Protein AF-A0A447QTG3-F1 (afdb_monomer_lite)

pLDDT: mean 83.3, std 16.24, range [35.28, 98.0]

Radius of gyration: 22.37 Å; chains: 1; bounding box: 63×46×54 Å

Sequence (342 aa):
MEEIPPEWLLELKLRPGAFPADWHWSNNDIASLLQGRLLTNSDRTRAWEREIRETPEEYEPLVTPAEAMQKIHRWWEENQQEELAKYNTRLYPEGWFDWEALRNDSDDQSSRLALLKLLYLGSCQTIGRTQEEQHRAAIEHFEDKGWWDTFVNPDAAQQWLDVMDEYLNESFDGDRYRIWLQILPLYRFSRHLDTYRELLDMSEAFLEDIGDLLRPASSSRLSGTGIGVVPELRATLGTGVNFIFRELVRNNVFTDASIHRYCFSAPERVRRLLLAMEFDEMDVKQSTASDSLLLWTFFREHLGEENATFNHCFDIPLRILTSDGKRTLRIEIFGQDPLDYV

Secondary structure (DSSP, 8-state):
---PPPHHHHH----TT-S-GGG---HHHHHHHHHTT-SSHHHHHHHHHHHHS---SS---SS-HHHHHHHHHHHHHHHHHHHHHHHHHHHS-TT---HHHHHH---HHHHHHHHHHHHHHHHHTTSTT--HHHHHHHHHHHHHTTHHHHHT-TT-HHHHHHHHHHHHHHGGG--TTTTT--HHHHHHHHHTHHHHHHHHHHHHHH-S-HHHHH-GGG-SSSTTSSGGGSPP-HHHHTTHHHHHHHHHHHTTS---GGGGGG-----HHHHHHHHTTT-TTS-SS---GGGHHHHHHHHHHHH-TTGGGTTTTTTHHHHHHTSGGGHHHHHHHHSS-GGG--

Structure (mmCIF, N/CA/C/O backbone):
data_AF-A0A447QTG3-F1
#
_entry.id   AF-A0A447QTG3-F1
#
loop_
_atom_site.group_PDB
_atom_site.id
_atom_site.type_symbol
_atom_site.label_atom_id
_atom_site.label_alt_id
_atom_site.label_comp_id
_atom_site.label_asym_id
_atom_site.label_entity_id
_atom_site.label_seq_id
_atom_site.pdbx_PDB_ins_code
_atom_site.Cartn_x
_atom_site.Cartn_y
_atom_site.Cartn_z
_atom_site.occupancy
_atom_site.B_iso_or_equiv
_atom_site.auth_seq_id
_atom_site.auth_comp_id
_atom_site.auth_asym_id
_atom_site.auth_atom_id
_atom_site.pdbx_PDB_model_num
ATOM 1 N N . MET A 1 1 ? -28.381 -3.158 -25.905 1.00 35.28 1 MET A N 1
ATOM 2 C CA . MET A 1 1 ? -27.749 -1.883 -26.289 1.00 35.28 1 MET A CA 1
ATOM 3 C C . MET A 1 1 ? -27.813 -1.011 -25.063 1.00 35.28 1 MET A C 1
ATOM 5 O O . MET A 1 1 ? -28.911 -0.641 -24.673 1.00 35.28 1 MET A O 1
ATOM 9 N N . GLU A 1 2 ? -26.685 -0.816 -24.392 1.00 39.59 2 GLU A N 1
ATOM 10 C CA . GLU A 1 2 ? -26.595 0.171 -23.318 1.00 39.59 2 GLU A CA 1
ATOM 11 C C . GLU A 1 2 ? -26.653 1.552 -23.974 1.00 39.59 2 GLU A C 1
ATOM 13 O O . GLU A 1 2 ? -25.849 1.862 -24.853 1.00 39.59 2 GLU A O 1
ATOM 18 N N . GLU A 1 3 ? -27.679 2.332 -23.638 1.00 42.59 3 GLU A N 1
ATOM 19 C CA . GLU A 1 3 ? -27.812 3.703 -24.122 1.00 42.59 3 GLU A CA 1
ATOM 20 C C . GLU A 1 3 ? -26.726 4.549 -23.462 1.00 42.59 3 GLU A C 1
ATOM 22 O O . GLU A 1 3 ? -26.734 4.772 -22.252 1.00 42.59 3 GLU A O 1
ATOM 27 N N . ILE A 1 4 ? -25.762 4.988 -24.268 1.00 48.00 4 ILE A N 1
ATOM 28 C CA . ILE A 1 4 ? -24.714 5.901 -23.825 1.00 48.00 4 ILE A CA 1
ATOM 29 C C . ILE A 1 4 ? -25.386 7.251 -23.534 1.00 48.00 4 ILE A C 1
ATOM 31 O O . ILE A 1 4 ? -26.055 7.793 -24.421 1.00 48.00 4 ILE A O 1
ATOM 35 N N . PRO A 1 5 ? -25.240 7.807 -22.321 1.00 51.38 5 PRO A N 1
ATOM 36 C CA . PRO A 1 5 ? -25.856 9.080 -21.991 1.00 51.38 5 PRO A CA 1
ATOM 37 C C . PRO A 1 5 ? -25.278 10.223 -22.843 1.00 51.38 5 PRO A C 1
ATOM 39 O O . PRO A 1 5 ? -24.093 10.206 -23.186 1.00 51.38 5 PRO A O 1
ATOM 42 N N . PRO A 1 6 ? -26.096 11.234 -23.181 1.00 52.31 6 PRO A N 1
ATOM 43 C CA . PRO A 1 6 ? -25.671 12.348 -24.019 1.00 52.31 6 PRO A CA 1
ATOM 44 C C . PRO A 1 6 ? -24.577 13.197 -23.350 1.00 52.31 6 PRO A C 1
ATOM 46 O O . PRO A 1 6 ? -24.585 13.416 -22.141 1.00 52.31 6 PRO A O 1
ATOM 49 N N . GLU A 1 7 ? -23.653 13.715 -24.160 1.00 50.50 7 GLU A N 1
ATOM 50 C CA . GLU A 1 7 ? -22.386 14.344 -23.743 1.00 50.50 7 GLU A CA 1
ATOM 51 C C . GLU A 1 7 ? -22.556 15.510 -22.751 1.00 50.50 7 GLU A C 1
ATOM 53 O O . GLU A 1 7 ? -21.833 15.596 -21.760 1.00 50.50 7 GLU A O 1
ATOM 58 N N . TRP A 1 8 ? -23.593 16.335 -22.921 1.00 57.91 8 TRP A N 1
ATOM 59 C CA . TRP A 1 8 ? -23.899 17.447 -22.008 1.00 57.91 8 TRP A CA 1
ATOM 60 C C . TRP A 1 8 ? -24.173 16.988 -20.563 1.00 57.91 8 TRP A C 1
ATOM 62 O O . TRP A 1 8 ? -23.893 17.712 -19.606 1.00 57.91 8 TRP A O 1
ATOM 72 N N . LEU A 1 9 ? -24.689 15.766 -20.390 1.00 55.00 9 LEU A N 1
ATOM 73 C CA . LEU A 1 9 ? -24.957 15.158 -19.086 1.00 55.00 9 LEU A CA 1
ATOM 74 C C . LEU A 1 9 ? -23.652 14.779 -18.367 1.00 55.00 9 LEU A C 1
ATOM 76 O O . LEU A 1 9 ? -23.571 14.798 -17.137 1.00 55.00 9 LEU A O 1
ATOM 80 N N . LEU A 1 10 ? -22.610 14.455 -19.137 1.00 52.44 10 LEU A N 1
ATOM 81 C CA . LEU A 1 10 ? -21.281 14.120 -18.633 1.00 52.44 10 LEU A CA 1
ATOM 82 C C . LEU A 1 10 ? -20.478 15.364 -18.227 1.00 52.44 10 LEU A C 1
ATOM 84 O O . LEU A 1 10 ? -19.558 15.235 -17.421 1.00 52.44 10 LEU A O 1
ATOM 88 N N . GLU A 1 11 ? -20.847 16.557 -18.691 1.00 50.38 11 GLU A N 1
ATOM 89 C CA . GLU A 1 11 ? -20.142 17.814 -18.396 1.00 50.38 11 GLU A CA 1
ATOM 90 C C . GLU A 1 11 ? -20.704 18.583 -17.182 1.00 50.38 11 GLU A C 1
ATOM 92 O O . GLU A 1 11 ? -20.058 19.496 -16.655 1.00 50.38 11 GLU A O 1
ATOM 97 N N . LEU A 1 12 ? -21.876 18.191 -16.671 1.00 53.72 12 LEU A N 1
ATOM 98 C CA . LEU A 1 12 ? -22.513 18.820 -15.511 1.00 53.72 12 LEU A CA 1
ATOM 99 C C . LEU A 1 12 ? -21.703 18.605 -14.215 1.00 53.72 12 LEU A C 1
ATOM 101 O O . LEU A 1 12 ? -21.479 17.480 -13.748 1.00 53.72 12 LEU A O 1
ATOM 105 N N . LYS A 1 13 ? -21.275 19.712 -13.590 1.00 47.44 13 LYS A N 1
ATOM 106 C CA . LYS A 1 13 ? -20.618 19.728 -12.271 1.00 47.44 13 LYS A CA 1
ATOM 107 C C . LYS A 1 13 ? -21.668 19.731 -11.162 1.00 47.44 13 LYS A C 1
ATOM 109 O O . LYS A 1 13 ? -22.099 20.784 -10.702 1.00 47.44 13 LYS A O 1
ATOM 114 N N . LEU A 1 14 ? -22.050 18.541 -10.717 1.00 52.72 14 LEU A N 1
ATOM 115 C CA . LEU A 1 14 ? -23.046 18.355 -9.666 1.00 52.72 14 LEU A CA 1
ATOM 116 C C . LEU A 1 14 ? -22.396 18.529 -8.288 1.00 52.72 14 LEU A C 1
ATOM 118 O O . LEU A 1 14 ? -21.697 17.646 -7.795 1.00 52.72 14 LEU A O 1
ATOM 122 N N . ARG A 1 15 ? -22.584 19.701 -7.682 1.00 45.28 15 ARG A N 1
ATOM 123 C CA . ARG A 1 15 ? -22.319 19.947 -6.257 1.00 45.28 15 ARG A CA 1
ATOM 124 C C . ARG A 1 15 ? -23.659 20.131 -5.535 1.00 45.28 15 ARG A C 1
ATOM 126 O O . ARG A 1 15 ? -24.608 20.578 -6.179 1.00 45.28 15 ARG A O 1
ATOM 133 N N . PRO A 1 16 ? -23.757 19.858 -4.224 1.00 38.88 16 PRO A N 1
ATOM 134 C CA . PRO A 1 16 ? -24.908 20.295 -3.435 1.00 38.88 16 PRO A CA 1
ATOM 135 C C . PRO A 1 16 ? -25.114 21.808 -3.634 1.00 38.88 16 PRO A C 1
ATOM 137 O O . PRO A 1 16 ? -24.181 22.583 -3.429 1.00 38.88 16 PRO A O 1
ATOM 140 N N . GLY A 1 17 ? -26.288 22.213 -4.134 1.00 48.25 17 GLY A N 1
ATOM 141 C CA . GLY A 1 17 ? -26.596 23.605 -4.505 1.00 48.25 17 GLY A CA 1
ATOM 142 C C . GLY A 1 17 ? -26.222 24.034 -5.935 1.00 48.25 17 GLY A C 1
ATOM 143 O O . GLY A 1 17 ? -26.386 25.201 -6.272 1.00 48.25 17 GLY A O 1
ATOM 144 N N . ALA A 1 18 ? -25.729 23.127 -6.789 1.00 52.31 18 ALA A N 1
ATOM 145 C CA . ALA A 1 18 ? -25.416 23.418 -8.197 1.00 52.31 18 ALA A CA 1
ATOM 146 C C . ALA A 1 18 ? -26.638 23.382 -9.130 1.00 52.31 18 ALA A C 1
ATOM 148 O O . ALA A 1 18 ? -26.526 23.771 -10.291 1.00 52.31 18 ALA A O 1
ATOM 149 N N . PHE A 1 19 ? -27.782 22.904 -8.640 1.00 58.44 19 PHE A N 1
ATOM 150 C CA . PHE A 1 19 ? -29.024 22.900 -9.399 1.00 58.44 19 PHE A CA 1
ATOM 151 C C . PHE A 1 19 ? -29.758 24.226 -9.187 1.00 58.44 19 PHE A C 1
ATOM 153 O O . PHE A 1 19 ? -30.000 24.598 -8.035 1.00 58.44 19 PHE A O 1
ATOM 160 N N . PRO A 1 20 ? -30.098 24.952 -10.264 1.00 60.28 20 PRO A N 1
ATOM 161 C CA . PRO A 1 20 ? -30.837 26.199 -10.147 1.00 60.28 20 PRO A CA 1
ATOM 162 C C . PRO A 1 20 ? -32.205 25.964 -9.483 1.00 60.28 20 PRO A C 1
ATOM 164 O O . PRO A 1 20 ? -32.933 25.038 -9.841 1.00 60.28 20 PRO A O 1
ATOM 167 N N . ALA A 1 21 ? -32.555 26.782 -8.485 1.00 57.78 21 ALA A N 1
ATOM 168 C CA . ALA A 1 21 ? -33.794 26.625 -7.710 1.00 57.78 21 ALA A CA 1
ATOM 169 C C . ALA A 1 21 ? -35.070 26.793 -8.564 1.00 57.78 21 ALA A C 1
ATOM 171 O O . ALA A 1 21 ? -36.142 26.304 -8.213 1.00 57.78 21 ALA A O 1
ATOM 172 N N . ASP A 1 22 ? -34.939 27.465 -9.702 1.00 62.88 22 ASP A N 1
ATOM 173 C CA . ASP A 1 22 ? -35.947 27.700 -10.734 1.00 62.88 22 ASP A CA 1
ATOM 174 C C . ASP A 1 22 ? -36.239 26.474 -11.612 1.00 62.88 22 ASP A C 1
ATOM 176 O O . ASP A 1 22 ? -37.200 26.488 -12.377 1.00 62.88 22 ASP A O 1
ATOM 180 N N . TRP A 1 23 ? -35.461 25.393 -11.501 1.00 65.94 23 TRP A N 1
ATOM 181 C CA . TRP A 1 23 ? -35.704 24.178 -12.286 1.00 65.94 23 TRP A CA 1
ATOM 182 C C . TRP A 1 23 ? -36.832 23.310 -11.716 1.00 65.94 23 TRP A C 1
ATOM 184 O O . TRP A 1 23 ? -37.333 22.440 -12.422 1.00 65.94 23 TRP A O 1
ATOM 194 N N . HIS A 1 24 ? -37.271 23.558 -10.475 1.00 63.00 24 HIS A N 1
ATOM 195 C CA . HIS A 1 24 ? -38.355 22.823 -9.803 1.00 63.00 24 HIS A CA 1
ATOM 196 C C . HIS A 1 24 ? -38.176 21.294 -9.781 1.00 63.00 24 HIS A C 1
ATOM 198 O O . HIS A 1 24 ? -39.155 20.551 -9.748 1.00 63.00 24 HIS A O 1
ATOM 204 N N . TRP A 1 25 ? -36.935 20.813 -9.799 1.00 65.31 25 TRP A N 1
ATOM 205 C CA . TRP A 1 25 ? -36.650 19.384 -9.751 1.00 65.31 25 TRP A CA 1
ATOM 206 C C . TRP A 1 25 ? -36.894 18.833 -8.354 1.00 65.31 25 TRP A C 1
ATOM 208 O O . TRP A 1 25 ? -36.408 19.372 -7.358 1.00 65.31 25 TRP A O 1
ATOM 218 N N . SER A 1 26 ? -37.643 17.739 -8.287 1.00 60.41 26 SER A N 1
ATOM 219 C CA . SER A 1 26 ? -37.760 16.943 -7.075 1.00 60.41 26 SER A CA 1
ATOM 220 C C . SER A 1 26 ? -36.472 16.152 -6.829 1.00 60.41 26 SER A C 1
ATOM 222 O O . SER A 1 26 ? -35.675 15.922 -7.742 1.00 60.41 26 SER A O 1
ATOM 224 N N . ASN A 1 27 ? -36.287 15.658 -5.602 1.00 52.47 27 ASN A N 1
ATOM 225 C CA . ASN A 1 27 ? -35.190 14.733 -5.297 1.00 52.47 27 ASN A CA 1
ATOM 226 C C . ASN A 1 27 ? -35.215 13.495 -6.219 1.00 52.47 27 ASN A C 1
ATOM 228 O O . ASN A 1 27 ? -34.159 12.998 -6.597 1.00 52.47 27 ASN A O 1
ATOM 232 N N . ASN A 1 28 ? -36.400 13.061 -6.670 1.00 49.41 28 ASN A N 1
ATOM 233 C CA . ASN A 1 28 ? -36.550 11.961 -7.628 1.00 49.41 28 ASN A CA 1
ATOM 234 C C . ASN A 1 28 ? -36.054 12.312 -9.040 1.00 49.41 28 ASN A C 1
ATOM 236 O O . ASN A 1 28 ? -35.541 11.437 -9.739 1.00 49.41 28 ASN A O 1
ATOM 240 N N . ASP A 1 29 ? -36.176 13.570 -9.468 1.00 59.25 29 ASP A N 1
ATOM 241 C CA . ASP A 1 29 ? -35.693 14.022 -10.780 1.00 59.25 29 ASP A CA 1
ATOM 242 C C . ASP A 1 29 ? -34.159 14.098 -10.795 1.00 59.25 29 ASP A C 1
ATOM 244 O O . ASP A 1 29 ? -33.516 13.667 -11.753 1.00 59.25 29 ASP A O 1
ATOM 248 N N . ILE A 1 30 ? -33.565 14.562 -9.690 1.00 59.16 30 ILE A N 1
ATOM 249 C CA . ILE A 1 30 ? -32.108 14.589 -9.487 1.00 59.16 30 ILE A CA 1
ATOM 250 C C . ILE A 1 30 ? -31.547 13.161 -9.429 1.00 59.16 30 ILE A C 1
ATOM 252 O O . ILE A 1 30 ? -30.564 12.864 -10.112 1.00 59.16 30 ILE A O 1
ATOM 256 N N . ALA A 1 31 ? -32.202 12.264 -8.686 1.00 52.72 31 ALA A N 1
ATOM 257 C CA . ALA A 1 31 ? -31.836 10.850 -8.605 1.00 52.72 31 ALA A CA 1
ATOM 258 C C . ALA A 1 31 ? -31.911 10.164 -9.979 1.00 52.72 31 ALA A C 1
ATOM 260 O O . ALA A 1 31 ? -30.994 9.446 -10.381 1.00 52.72 31 ALA A O 1
ATOM 261 N N . SER A 1 32 ? -32.963 10.440 -10.757 1.00 58.16 32 SER A N 1
ATOM 262 C CA . SER A 1 32 ? -33.124 9.913 -12.121 1.00 58.16 32 SER A CA 1
ATOM 263 C C . SER A 1 32 ? -32.029 10.416 -13.073 1.00 58.16 32 SER A C 1
ATOM 265 O O . SER A 1 32 ? -31.523 9.653 -13.898 1.00 58.16 32 SER A O 1
ATOM 267 N N . LEU A 1 33 ? -31.605 11.679 -12.933 1.00 61.88 33 LEU A N 1
ATOM 268 C CA . LEU A 1 33 ? -30.497 12.257 -13.698 1.00 61.88 33 LEU A CA 1
ATOM 269 C C . LEU A 1 33 ? -29.154 11.590 -13.351 1.00 61.88 33 LEU A C 1
ATOM 271 O O . LEU A 1 33 ? -28.372 11.249 -14.242 1.00 61.88 33 LEU A O 1
ATOM 275 N N . LEU A 1 34 ? -28.891 11.380 -12.059 1.00 55.38 34 LEU A N 1
ATOM 276 C CA . LEU A 1 34 ? -27.690 10.704 -11.564 1.00 55.38 34 LEU A CA 1
ATOM 277 C C . LEU A 1 34 ? -27.652 9.235 -12.005 1.00 55.38 34 LEU A C 1
ATOM 279 O O . LEU A 1 34 ? -26.605 8.759 -12.448 1.00 55.38 34 LEU A O 1
ATOM 283 N N . GLN A 1 35 ? -28.799 8.548 -11.988 1.00 54.00 35 GLN A N 1
ATOM 284 C CA . GLN A 1 35 ? -28.951 7.194 -12.525 1.00 54.00 35 GLN A CA 1
ATOM 285 C C . GLN A 1 35 ? -28.623 7.095 -14.016 1.00 54.00 35 GLN A C 1
ATOM 287 O O . GLN A 1 35 ? -28.084 6.075 -14.440 1.00 54.00 35 GLN A O 1
ATOM 292 N N . GLY A 1 36 ? -28.917 8.135 -14.803 1.00 53.59 36 GLY A N 1
ATOM 293 C CA . GLY A 1 36 ? -28.576 8.196 -16.226 1.00 53.59 36 GLY A CA 1
ATOM 294 C C . GLY A 1 36 ? -27.070 8.271 -16.509 1.00 53.59 36 GLY A C 1
ATOM 295 O O . GLY A 1 36 ? -26.652 8.007 -17.629 1.00 53.59 36 GLY A O 1
ATOM 296 N N . ARG A 1 37 ? -26.239 8.599 -15.508 1.00 54.94 37 ARG A N 1
ATOM 297 C CA . ARG A 1 37 ? -24.777 8.742 -15.643 1.00 54.94 37 ARG A CA 1
ATOM 298 C C . ARG A 1 37 ? -23.993 7.488 -15.235 1.00 54.94 37 ARG A C 1
ATOM 300 O O . ARG A 1 37 ? -22.780 7.433 -15.432 1.00 54.94 37 ARG A O 1
ATOM 307 N N . LEU A 1 38 ? -24.659 6.512 -14.619 1.00 53.66 38 LEU A N 1
ATOM 308 C CA . LEU A 1 38 ? -24.035 5.318 -14.050 1.00 53.66 38 LEU A CA 1
ATOM 309 C C . LEU A 1 38 ? -24.048 4.185 -15.081 1.00 53.66 38 LEU A C 1
ATOM 311 O O . LEU A 1 38 ? -25.106 3.743 -15.522 1.00 53.66 38 LEU A O 1
ATOM 315 N N . LEU A 1 39 ? -22.851 3.730 -15.459 1.00 48.06 39 LEU A N 1
ATOM 316 C CA . LEU A 1 39 ? -22.627 2.807 -16.576 1.00 48.06 39 LEU A CA 1
ATOM 317 C C . LEU A 1 39 ? -23.135 1.381 -16.316 1.00 48.06 39 LEU A C 1
ATOM 319 O O . LEU A 1 39 ? -23.336 0.638 -17.267 1.00 48.06 39 LEU A O 1
ATOM 323 N N . THR A 1 40 ? -23.358 0.985 -15.058 1.00 52.25 40 THR A N 1
ATOM 324 C CA . THR A 1 40 ? -23.784 -0.382 -14.720 1.00 52.25 40 THR A CA 1
ATOM 325 C C . THR A 1 40 ? -25.011 -0.404 -13.810 1.00 52.25 40 THR A C 1
ATOM 327 O O . THR A 1 40 ? -25.200 0.462 -12.952 1.00 52.25 40 THR A O 1
ATOM 330 N N . ASN A 1 41 ? -25.844 -1.440 -13.951 1.00 46.12 41 ASN A N 1
ATOM 331 C CA . ASN A 1 41 ? -27.021 -1.638 -13.097 1.00 46.12 41 ASN A CA 1
ATOM 332 C C . ASN A 1 41 ? -26.660 -1.784 -11.609 1.00 46.12 41 ASN A C 1
ATOM 334 O O . ASN A 1 41 ? -27.410 -1.309 -10.765 1.00 46.12 41 ASN A O 1
ATOM 338 N N . SER A 1 42 ? -25.503 -2.364 -11.272 1.00 46.53 42 SER A N 1
ATOM 339 C CA . SER A 1 42 ? -25.037 -2.465 -9.883 1.00 46.53 42 SER A CA 1
ATOM 340 C C . SER A 1 42 ? -24.703 -1.109 -9.266 1.00 46.53 42 SER A C 1
ATOM 342 O O . SER A 1 42 ? -25.001 -0.885 -8.094 1.00 46.53 42 SER A O 1
ATOM 344 N N . ASP A 1 43 ? -24.122 -0.190 -10.041 1.00 47.47 43 ASP A N 1
ATOM 345 C CA . ASP A 1 43 ? -23.820 1.159 -9.555 1.00 47.47 43 ASP A CA 1
ATOM 346 C C . ASP A 1 43 ? -25.103 1.974 -9.366 1.00 47.47 43 ASP A C 1
ATOM 348 O O . ASP A 1 43 ? -25.227 2.716 -8.390 1.00 47.47 43 ASP A O 1
ATOM 352 N N . ARG A 1 44 ? -26.093 1.774 -10.249 1.00 46.84 44 ARG A N 1
ATOM 353 C CA . ARG A 1 44 ? -27.437 2.369 -10.141 1.00 46.84 44 ARG A CA 1
ATOM 354 C C . ARG A 1 44 ? -28.169 1.889 -8.892 1.00 46.84 44 ARG A C 1
ATOM 356 O O . ARG A 1 44 ? -28.726 2.717 -8.179 1.00 46.84 44 ARG A O 1
ATOM 363 N N . THR A 1 45 ? -28.127 0.589 -8.596 1.00 46.62 45 THR A N 1
ATOM 364 C CA . THR A 1 45 ? -28.743 0.019 -7.389 1.00 46.62 45 THR A CA 1
ATOM 365 C C . THR A 1 45 ? -28.088 0.554 -6.117 1.00 46.62 45 THR A C 1
ATOM 367 O O . THR A 1 45 ? -28.804 1.011 -5.237 1.00 46.62 45 THR A O 1
ATOM 370 N N . ARG A 1 46 ? -26.750 0.616 -6.041 1.00 50.09 46 ARG A N 1
ATOM 371 C CA . ARG A 1 46 ? -26.053 1.151 -4.854 1.00 50.09 46 ARG A CA 1
ATOM 372 C C . ARG A 1 46 ? -26.284 2.647 -4.635 1.00 50.09 46 ARG A C 1
ATOM 374 O O . ARG A 1 46 ? -26.372 3.088 -3.493 1.00 50.09 46 ARG A O 1
ATOM 381 N N . ALA A 1 47 ? -26.346 3.439 -5.709 1.00 48.38 47 ALA A N 1
ATOM 382 C CA . ALA A 1 47 ? -26.640 4.869 -5.616 1.00 48.38 47 ALA A CA 1
ATOM 383 C C . ALA A 1 47 ? -28.087 5.113 -5.159 1.00 48.38 47 ALA A C 1
ATOM 385 O O . ALA A 1 47 ? -28.320 5.914 -4.260 1.00 48.38 47 ALA A O 1
ATOM 386 N N . TRP A 1 48 ? -29.035 4.355 -5.713 1.00 45.06 48 TRP A N 1
ATOM 387 C CA . TRP A 1 48 ? -30.444 4.385 -5.323 1.00 45.06 48 TRP A CA 1
ATOM 388 C C . TRP A 1 48 ? -30.666 3.922 -3.878 1.00 45.06 48 TRP A C 1
ATOM 390 O O . TRP A 1 48 ? -31.405 4.559 -3.139 1.00 45.06 48 TRP A O 1
ATOM 400 N N . GLU A 1 49 ? -29.981 2.864 -3.436 1.00 48.50 49 GLU A N 1
ATOM 401 C CA . GLU A 1 49 ? -30.013 2.396 -2.043 1.00 48.50 49 GLU A CA 1
ATOM 402 C C . GLU A 1 49 ? -29.459 3.440 -1.060 1.00 48.50 49 GLU A C 1
ATOM 404 O O . GLU A 1 49 ? -29.971 3.554 0.053 1.00 48.50 49 GLU A O 1
ATOM 409 N N . ARG A 1 50 ? -28.459 4.231 -1.478 1.00 51.75 50 ARG A N 1
ATOM 410 C CA . ARG A 1 50 ? -27.910 5.358 -0.704 1.00 51.75 50 ARG A CA 1
ATOM 411 C C . ARG A 1 50 ? -28.834 6.574 -0.642 1.00 51.75 50 ARG A C 1
ATOM 413 O O . ARG A 1 50 ? -28.817 7.262 0.367 1.00 51.75 50 ARG A O 1
ATOM 420 N N . GLU A 1 51 ? -29.588 6.859 -1.702 1.00 46.28 51 GLU A N 1
ATOM 421 C CA . GLU A 1 51 ? -30.495 8.019 -1.763 1.00 46.28 51 GLU A CA 1
ATOM 422 C C . GLU A 1 51 ? -31.887 7.739 -1.171 1.00 46.28 51 GLU A C 1
ATOM 424 O O . GLU A 1 51 ? -32.551 8.672 -0.728 1.00 46.28 51 GLU A O 1
ATOM 429 N N . ILE A 1 52 ? -32.339 6.477 -1.157 1.00 43.31 52 ILE A N 1
ATOM 430 C CA . ILE A 1 52 ? -33.656 6.083 -0.622 1.00 43.31 52 ILE A CA 1
ATOM 431 C C . ILE A 1 52 ? -33.624 5.696 0.847 1.00 43.31 52 ILE A C 1
ATOM 433 O O . ILE A 1 52 ? -34.652 5.818 1.518 1.00 43.31 52 ILE A O 1
ATOM 437 N N . ARG A 1 53 ? -32.483 5.247 1.380 1.00 44.94 53 ARG A N 1
ATOM 438 C CA . ARG A 1 53 ? -32.348 5.230 2.834 1.00 44.94 53 ARG A CA 1
ATOM 439 C C . ARG A 1 53 ? -32.433 6.674 3.293 1.00 44.94 53 ARG A C 1
ATOM 441 O O . ARG A 1 53 ? -31.544 7.462 2.996 1.00 44.94 53 ARG A O 1
ATOM 448 N N . GLU A 1 54 ? -33.511 6.999 4.003 1.00 43.06 54 GLU A N 1
ATOM 449 C CA . GLU A 1 54 ? -33.522 8.129 4.921 1.00 43.06 54 GLU A CA 1
ATOM 450 C C . GLU A 1 54 ? -32.203 8.047 5.683 1.00 43.06 54 GLU A C 1
ATOM 452 O O . GLU A 1 54 ? -31.970 7.060 6.386 1.00 43.06 54 GLU A O 1
ATOM 457 N N . THR A 1 55 ? -31.290 8.990 5.431 1.00 42.94 55 THR A N 1
ATOM 458 C CA . THR A 1 55 ? -30.059 9.100 6.205 1.00 42.94 55 THR A CA 1
ATOM 459 C C . THR A 1 55 ? -30.526 9.156 7.652 1.00 42.94 55 THR A C 1
ATOM 461 O O . THR A 1 55 ? -31.271 10.087 7.975 1.00 42.94 55 THR A O 1
ATOM 464 N N . PRO A 1 56 ? -30.224 8.149 8.487 1.00 48.88 56 PRO A N 1
ATOM 465 C CA . PRO A 1 56 ? -30.773 8.117 9.830 1.00 48.88 56 PRO A CA 1
ATOM 466 C C . PRO A 1 56 ? -30.413 9.417 10.551 1.00 48.88 56 PRO A C 1
ATOM 468 O O . PRO A 1 56 ? -29.306 9.930 10.362 1.00 48.88 56 PRO A O 1
ATOM 471 N N . GLU A 1 57 ? -31.358 9.969 11.318 1.00 51.25 57 GLU A N 1
ATOM 472 C CA . GLU A 1 57 ? -31.084 11.096 12.211 1.00 51.25 57 GLU A CA 1
ATOM 473 C C . GLU A 1 57 ? -29.897 10.713 13.103 1.00 51.25 57 GLU A C 1
ATOM 475 O O . GLU A 1 57 ? -29.974 9.700 13.786 1.00 51.25 57 GLU A O 1
ATOM 480 N N . GLU A 1 58 ? -28.810 11.484 12.989 1.00 65.12 58 GLU A N 1
ATOM 481 C CA . GLU A 1 58 ? -27.563 11.445 13.771 1.00 65.12 58 GLU A CA 1
ATOM 482 C C . GLU A 1 58 ? -27.022 10.041 14.128 1.00 65.12 58 GLU A C 1
ATOM 484 O O . GLU A 1 58 ? -27.537 9.315 14.974 1.00 65.12 58 GLU A O 1
ATOM 489 N N . TYR A 1 59 ? -25.907 9.651 13.502 1.00 77.19 59 TYR A N 1
ATOM 490 C CA . TYR A 1 59 ? -25.199 8.432 13.888 1.00 77.19 59 TYR A CA 1
ATOM 491 C C . TYR A 1 59 ? -24.528 8.600 15.255 1.00 77.19 59 TYR A C 1
ATOM 493 O O . TYR A 1 59 ? -23.567 9.354 15.385 1.00 77.19 59 TYR A O 1
ATOM 501 N N . GLU A 1 60 ? -25.002 7.843 16.244 1.00 82.31 60 GLU A N 1
ATOM 502 C CA . GLU A 1 60 ? -24.340 7.665 17.537 1.00 82.31 60 GLU A CA 1
ATOM 503 C C . GLU A 1 60 ? -23.704 6.260 17.607 1.00 82.31 60 GLU A C 1
ATOM 505 O O . GLU A 1 60 ? -24.419 5.253 17.483 1.00 82.31 60 GLU A O 1
ATOM 510 N N . PRO A 1 61 ? -22.374 6.138 17.793 1.00 86.56 61 PRO A N 1
ATOM 511 C CA . PRO A 1 61 ? -21.727 4.846 18.004 1.00 86.56 61 PRO A CA 1
ATOM 512 C C . PRO A 1 61 ? -22.241 4.152 19.276 1.00 86.56 61 PRO A C 1
ATOM 514 O O . PRO A 1 61 ? -22.279 4.736 20.355 1.00 86.56 61 PRO A O 1
ATOM 517 N N . LEU A 1 62 ? -22.577 2.861 19.181 1.00 90.69 62 LEU A N 1
ATOM 518 C CA . LEU A 1 62 ? -23.044 2.065 20.333 1.00 90.69 62 LEU A CA 1
ATOM 519 C C . LEU A 1 62 ? -21.907 1.506 21.200 1.00 90.69 62 LEU A C 1
ATOM 521 O O . LEU A 1 62 ? -22.158 0.887 22.235 1.00 90.69 62 LEU A O 1
ATOM 525 N N . VAL A 1 63 ? -20.664 1.657 20.749 1.00 92.56 63 VAL A N 1
ATOM 526 C CA . VAL A 1 63 ? -19.455 1.195 21.432 1.00 92.56 63 VAL A CA 1
ATOM 527 C C . VAL A 1 63 ? -18.423 2.307 21.407 1.00 92.56 63 VAL A C 1
ATOM 529 O O . VAL A 1 63 ? -18.319 3.039 20.423 1.00 92.56 63 VAL A O 1
ATOM 532 N N . THR A 1 64 ? -17.632 2.409 22.469 1.00 93.62 64 THR A N 1
ATOM 533 C CA . THR A 1 64 ? -16.531 3.377 22.509 1.00 93.62 64 THR A CA 1
ATOM 534 C C . THR A 1 64 ? -15.418 2.990 21.521 1.00 93.62 64 THR A C 1
ATOM 536 O O . THR A 1 64 ? -15.269 1.803 21.196 1.00 93.62 64 THR A O 1
ATOM 539 N N . PRO A 1 65 ? -14.567 3.941 21.085 1.00 92.81 65 PRO A N 1
ATOM 540 C CA . PRO A 1 65 ? -13.441 3.640 20.197 1.00 92.81 65 PRO A CA 1
ATOM 541 C C . PRO A 1 65 ? -12.508 2.567 20.776 1.00 92.81 65 PRO A C 1
ATOM 543 O O . PRO A 1 65 ? -12.103 1.637 20.075 1.00 92.81 65 PRO A O 1
ATOM 546 N N . ALA A 1 66 ? -12.251 2.631 22.087 1.00 93.94 66 ALA A N 1
ATOM 547 C CA . ALA A 1 66 ? -11.447 1.646 22.802 1.00 93.94 66 ALA A CA 1
ATOM 548 C C . ALA A 1 66 ? -12.082 0.244 22.772 1.00 93.94 66 ALA A C 1
ATOM 550 O O . ALA A 1 66 ? -11.406 -0.734 22.455 1.00 93.94 66 ALA A O 1
ATOM 551 N N . GLU A 1 67 ? -13.383 0.124 23.054 1.00 95.62 67 GLU A N 1
ATOM 552 C CA . GLU A 1 67 ? -14.090 -1.164 23.008 1.00 95.62 67 GLU A CA 1
ATOM 553 C C . GLU A 1 67 ? -14.120 -1.756 21.598 1.00 95.62 67 GLU A C 1
ATOM 555 O O . GLU A 1 67 ? -13.877 -2.952 21.425 1.00 95.62 67 GLU A O 1
ATOM 560 N N . ALA A 1 68 ? -14.389 -0.929 20.587 1.00 95.50 68 ALA A N 1
ATOM 561 C CA . ALA A 1 68 ? -14.365 -1.341 19.191 1.00 95.50 68 ALA A CA 1
ATOM 562 C C . ALA A 1 68 ? -12.982 -1.858 18.776 1.00 95.50 68 ALA A C 1
ATOM 564 O O . ALA A 1 68 ? -12.885 -2.943 18.204 1.00 95.50 68 ALA A O 1
ATOM 565 N N . MET A 1 69 ? -11.911 -1.135 19.117 1.00 95.81 69 MET A N 1
ATOM 566 C CA . MET A 1 69 ? -10.538 -1.557 18.837 1.00 95.81 69 MET A CA 1
ATOM 567 C C . MET A 1 69 ? -10.201 -2.893 19.498 1.00 95.81 69 MET A C 1
ATOM 569 O O . MET A 1 69 ? -9.688 -3.792 18.834 1.00 95.81 69 MET A O 1
ATOM 573 N N . GLN A 1 70 ? -10.559 -3.072 20.770 1.00 96.75 70 GLN A N 1
ATOM 574 C CA . GLN A 1 70 ? -10.333 -4.328 21.490 1.00 96.75 70 GLN A CA 1
ATOM 575 C C . GLN A 1 70 ? -11.101 -5.506 20.868 1.00 96.75 70 GLN A C 1
ATOM 577 O O . GLN A 1 70 ? -10.575 -6.615 20.768 1.00 96.75 70 GLN A O 1
ATOM 582 N N . LYS A 1 71 ? -12.337 -5.281 20.403 1.00 97.50 71 LYS A N 1
ATOM 583 C CA . LYS A 1 71 ? -13.117 -6.301 19.684 1.00 97.50 71 LYS A CA 1
ATOM 584 C C . LYS A 1 71 ? -12.522 -6.631 18.313 1.00 97.50 71 LYS A C 1
ATOM 586 O O . LYS A 1 71 ? -12.454 -7.807 17.966 1.00 97.50 71 LYS A O 1
ATOM 591 N N . ILE A 1 72 ? -12.070 -5.626 17.559 1.00 97.56 72 ILE A N 1
ATOM 592 C CA . ILE A 1 72 ? -11.394 -5.820 16.266 1.00 97.56 72 ILE A CA 1
ATOM 593 C C . ILE A 1 72 ? -10.107 -6.619 16.455 1.00 97.56 72 ILE A C 1
ATOM 595 O O . ILE A 1 72 ? -9.869 -7.562 15.705 1.00 97.56 72 ILE A O 1
ATOM 599 N N . HIS A 1 73 ? -9.308 -6.277 17.468 1.00 97.94 73 HIS A N 1
ATOM 600 C CA . HIS A 1 73 ? -8.082 -6.996 17.795 1.00 97.94 73 HIS A CA 1
ATOM 601 C C . HIS A 1 73 ? -8.358 -8.462 18.127 1.00 97.94 73 HIS A C 1
ATOM 603 O O . HIS A 1 73 ? -7.769 -9.342 17.513 1.00 97.94 73 HIS A O 1
ATOM 609 N N . ARG A 1 74 ? -9.313 -8.734 19.025 1.00 97.81 74 ARG A N 1
ATOM 610 C CA . ARG A 1 74 ? -9.686 -10.109 19.389 1.00 97.81 74 ARG A CA 1
ATOM 611 C C . ARG A 1 74 ? -10.160 -10.917 18.184 1.00 97.81 74 ARG A C 1
ATOM 613 O O . ARG A 1 74 ? -9.715 -12.041 17.981 1.00 97.81 74 ARG A O 1
ATOM 620 N N . TRP A 1 75 ? -11.038 -10.335 17.364 1.00 98.00 75 TRP A N 1
ATOM 621 C CA . TRP A 1 75 ? -11.475 -10.978 16.126 1.00 98.00 75 TRP A CA 1
ATOM 622 C C . TRP A 1 75 ? -10.283 -11.286 15.213 1.00 98.00 75 TRP A C 1
ATOM 624 O O . TRP A 1 75 ? -10.211 -12.375 14.642 1.00 98.00 75 TRP A O 1
ATOM 634 N N . TRP A 1 76 ? -9.339 -10.350 15.089 1.00 98.00 76 TRP A N 1
ATOM 635 C CA . TRP A 1 76 ? -8.143 -10.554 14.285 1.00 98.00 76 TRP A CA 1
ATOM 636 C C . TRP A 1 76 ? -7.282 -11.697 14.819 1.00 98.00 76 TRP A C 1
ATOM 638 O O . TRP A 1 76 ? -6.937 -12.575 14.041 1.00 98.00 76 TRP A O 1
ATOM 648 N N . GLU A 1 77 ? -7.001 -11.758 16.120 1.00 97.38 77 GLU A N 1
ATOM 649 C CA . GLU A 1 77 ? -6.221 -12.852 16.722 1.00 97.38 77 GLU A CA 1
ATOM 650 C C . GLU A 1 77 ? -6.821 -14.235 16.430 1.00 97.38 77 GLU A C 1
ATOM 652 O O . GLU A 1 77 ? -6.096 -15.185 16.141 1.00 97.38 77 GLU A O 1
ATOM 657 N N . GLU A 1 78 ? -8.150 -14.342 16.449 1.00 97.56 78 GLU A N 1
ATOM 658 C CA . GLU A 1 78 ? -8.864 -15.597 16.196 1.00 97.56 78 GLU A CA 1
ATOM 659 C C . GLU A 1 78 ? -8.916 -15.977 14.705 1.00 97.56 78 GLU A C 1
ATOM 661 O O . GLU A 1 78 ? -8.968 -17.161 14.373 1.00 97.56 78 GLU A O 1
ATOM 666 N N . ASN A 1 79 ? -8.904 -14.994 13.796 1.00 97.62 79 ASN A N 1
ATOM 667 C CA . ASN A 1 79 ? -9.203 -15.199 12.371 1.00 97.62 79 ASN A CA 1
ATOM 668 C C . ASN A 1 79 ? -8.036 -14.859 11.426 1.00 97.62 79 ASN A C 1
ATOM 670 O O . ASN A 1 79 ? -8.147 -15.076 10.216 1.00 97.62 79 ASN A O 1
ATOM 674 N N . GLN A 1 80 ? -6.917 -14.345 11.950 1.00 96.31 80 GLN A N 1
ATOM 675 C CA . GLN A 1 80 ? -5.800 -13.796 11.177 1.00 96.31 80 GLN A CA 1
ATOM 676 C C . GLN A 1 80 ? -5.326 -14.758 10.093 1.00 96.31 80 GLN A C 1
ATOM 678 O O . GLN A 1 80 ? -5.172 -14.354 8.947 1.00 96.31 80 GLN A O 1
ATOM 683 N N . GLN A 1 81 ? -5.094 -16.028 10.428 1.00 96.62 81 GLN A N 1
ATOM 684 C CA . GLN A 1 81 ? -4.517 -16.982 9.482 1.00 96.62 81 GLN A CA 1
ATOM 685 C C . GLN A 1 81 ? -5.400 -17.173 8.238 1.00 96.62 81 GLN A C 1
ATOM 687 O O . GLN A 1 81 ? -4.907 -17.113 7.110 1.00 96.62 81 GLN A O 1
ATOM 692 N N . GLU A 1 82 ? -6.703 -17.380 8.434 1.00 96.94 82 GLU A N 1
ATOM 693 C CA . GLU A 1 82 ? -7.652 -17.601 7.341 1.00 96.94 82 GLU A CA 1
ATOM 694 C C . GLU A 1 82 ? -7.874 -16.320 6.527 1.00 96.94 82 GLU A C 1
ATOM 696 O O . GLU A 1 82 ? -7.838 -16.331 5.294 1.00 96.94 82 GLU A O 1
ATOM 701 N N . GLU A 1 83 ? -8.082 -15.197 7.209 1.00 96.81 83 GLU A N 1
ATOM 702 C CA . GLU A 1 83 ? -8.376 -13.920 6.565 1.00 96.81 83 GLU A CA 1
ATOM 703 C C . GLU A 1 83 ? -7.160 -13.361 5.816 1.00 96.81 83 GLU A C 1
ATOM 705 O O . GLU A 1 83 ? -7.306 -12.817 4.719 1.00 96.81 83 GLU A O 1
ATOM 710 N N . LEU A 1 84 ? -5.948 -13.580 6.330 1.00 95.38 84 LEU A N 1
ATOM 711 C CA . LEU A 1 84 ? -4.714 -13.203 5.648 1.00 95.38 84 LEU A CA 1
ATOM 712 C C . LEU A 1 84 ? -4.453 -14.069 4.411 1.00 95.38 84 LEU A C 1
ATOM 714 O O . LEU A 1 84 ? -3.997 -13.545 3.398 1.00 95.38 84 LEU A O 1
ATOM 718 N N . ALA A 1 85 ? -4.780 -15.365 4.447 1.00 94.94 85 ALA A N 1
ATOM 719 C CA . ALA A 1 85 ? -4.695 -16.227 3.267 1.00 94.94 85 ALA A CA 1
ATOM 720 C C . ALA A 1 85 ? -5.654 -15.756 2.156 1.00 94.94 85 ALA A C 1
ATOM 722 O O . ALA A 1 85 ? -5.256 -15.626 0.994 1.00 94.94 85 ALA A O 1
ATOM 723 N N . LYS A 1 86 ? -6.899 -15.406 2.510 1.00 94.81 86 LYS A N 1
ATOM 724 C CA . LYS A 1 86 ? -7.865 -14.806 1.571 1.00 94.81 86 LYS A CA 1
ATOM 725 C C . LYS A 1 86 ? -7.379 -13.457 1.038 1.00 94.81 86 LYS A C 1
ATOM 727 O O . LYS A 1 86 ? -7.478 -13.195 -0.154 1.00 94.81 86 LYS A O 1
ATOM 732 N N . TYR A 1 87 ? -6.836 -12.598 1.896 1.00 93.94 87 TYR A N 1
ATOM 733 C CA . TYR A 1 87 ? -6.284 -11.310 1.477 1.00 93.94 87 TYR A CA 1
ATOM 734 C C . TYR A 1 87 ? -5.109 -11.478 0.504 1.00 93.94 87 TYR A C 1
ATOM 736 O O . TYR A 1 87 ? -5.109 -10.878 -0.569 1.00 93.94 87 TYR A O 1
ATOM 744 N N . ASN A 1 88 ? -4.143 -12.337 0.842 1.00 94.19 88 ASN A N 1
ATOM 745 C CA . ASN A 1 88 ? -2.963 -12.591 0.019 1.00 94.19 88 ASN A CA 1
ATOM 746 C C . ASN A 1 88 ? -3.345 -13.137 -1.356 1.00 94.19 88 ASN A C 1
ATOM 748 O O . ASN A 1 88 ? -2.817 -12.656 -2.350 1.00 94.19 88 ASN A O 1
ATOM 752 N N . THR A 1 89 ? -4.280 -14.090 -1.422 1.00 93.75 89 THR A N 1
ATOM 753 C CA . THR A 1 89 ? -4.732 -14.632 -2.712 1.00 93.75 89 THR A CA 1
ATOM 754 C C . THR A 1 89 ? -5.379 -13.560 -3.575 1.00 93.75 89 THR A C 1
ATOM 756 O O . THR A 1 89 ? -5.147 -13.561 -4.772 1.00 93.75 89 THR A O 1
ATOM 759 N N . ARG A 1 90 ? -6.144 -12.615 -3.012 1.00 92.94 90 ARG A N 1
ATOM 760 C CA . ARG A 1 90 ? -6.736 -11.494 -3.770 1.00 92.94 90 ARG A CA 1
ATOM 761 C C . ARG A 1 90 ? -5.691 -10.501 -4.283 1.00 92.94 90 ARG A C 1
ATOM 763 O O . ARG A 1 90 ? -5.890 -9.923 -5.345 1.00 92.94 90 ARG A O 1
ATOM 770 N N . LEU A 1 91 ? -4.610 -10.299 -3.531 1.00 92.44 91 LEU A N 1
ATOM 771 C CA . LEU A 1 91 ? -3.590 -9.284 -3.803 1.00 92.44 91 LEU A CA 1
ATOM 772 C C . LEU A 1 91 ? -2.463 -9.774 -4.722 1.00 92.44 91 LEU A C 1
ATOM 774 O O . LEU A 1 91 ? -2.024 -9.027 -5.595 1.00 92.44 91 LEU A O 1
ATOM 778 N N . TYR A 1 92 ? -1.987 -11.001 -4.517 1.00 91.88 92 TYR A N 1
ATOM 779 C CA . TYR A 1 92 ? -0.829 -11.563 -5.206 1.00 91.88 92 TYR A CA 1
ATOM 780 C C . TYR A 1 92 ? -1.233 -12.738 -6.093 1.00 91.88 92 TYR A C 1
ATOM 782 O O . TYR A 1 92 ? -2.014 -13.585 -5.651 1.00 91.88 92 TYR A O 1
ATOM 790 N N . PRO A 1 93 ? -0.666 -12.850 -7.304 1.00 91.06 93 PRO A N 1
ATOM 791 C CA . PRO A 1 93 ? -0.673 -14.114 -8.015 1.00 91.06 93 PRO A CA 1
ATOM 792 C C . PRO A 1 93 ? 0.119 -15.169 -7.229 1.00 91.06 93 PRO A C 1
ATOM 794 O O . PRO A 1 93 ? 1.040 -14.854 -6.465 1.00 91.06 93 PRO A O 1
ATOM 797 N N . GLU A 1 94 ? -0.253 -16.434 -7.396 1.00 84.75 94 GLU A N 1
ATOM 798 C CA . GLU A 1 94 ? 0.373 -17.545 -6.679 1.00 84.75 94 GLU A CA 1
ATOM 799 C C . GLU A 1 94 ? 1.856 -17.688 -7.061 1.00 84.75 94 GLU A C 1
ATOM 801 O O . GLU A 1 94 ? 2.208 -17.671 -8.236 1.00 84.75 94 GLU A O 1
ATOM 806 N N . GLY A 1 95 ? 2.740 -17.795 -6.060 1.00 82.44 95 GLY A N 1
ATOM 807 C CA . GLY A 1 95 ? 4.187 -17.957 -6.272 1.00 82.44 95 GLY A CA 1
ATOM 808 C C . GLY A 1 95 ? 4.902 -16.754 -6.906 1.00 82.44 95 GLY A C 1
ATOM 809 O O . GLY A 1 95 ? 6.078 -16.855 -7.232 1.00 82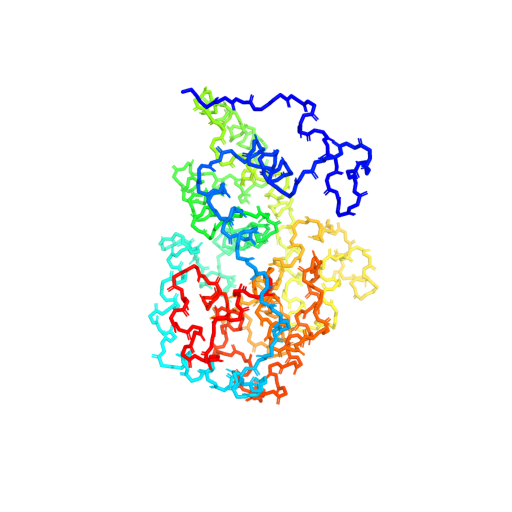.44 95 GLY A O 1
ATOM 810 N N . TRP A 1 96 ? 4.218 -15.621 -7.080 1.00 81.94 96 TRP A N 1
ATOM 811 C CA . TRP A 1 96 ? 4.711 -14.507 -7.895 1.00 81.94 96 TRP A CA 1
ATOM 812 C C . TRP A 1 96 ? 5.779 -13.629 -7.231 1.00 81.94 96 TRP A C 1
ATOM 814 O O . TRP A 1 96 ? 6.574 -12.991 -7.927 1.00 81.94 96 TRP A O 1
ATOM 824 N N . PHE A 1 97 ? 5.774 -13.559 -5.898 1.00 89.12 97 PHE A N 1
ATOM 825 C CA . PHE A 1 97 ? 6.665 -12.692 -5.130 1.00 89.12 97 PHE A CA 1
ATOM 826 C C . PHE A 1 97 ? 7.798 -13.473 -4.474 1.00 89.12 97 PHE A C 1
ATOM 828 O O . PHE A 1 97 ? 7.553 -14.331 -3.624 1.00 89.12 97 PHE A O 1
ATOM 835 N N . ASP A 1 98 ? 9.031 -13.091 -4.795 1.00 92.19 98 ASP A N 1
ATOM 836 C CA . ASP A 1 98 ? 10.229 -13.605 -4.141 1.00 92.19 98 ASP A CA 1
ATOM 837 C C . ASP A 1 98 ? 10.669 -12.676 -2.997 1.00 92.19 98 ASP A C 1
ATOM 839 O O . ASP A 1 98 ? 11.508 -11.783 -3.142 1.00 92.19 98 ASP A O 1
ATOM 843 N N . TRP A 1 99 ? 10.058 -12.871 -1.827 1.00 92.94 99 TRP A N 1
ATOM 844 C CA . TRP A 1 99 ? 10.439 -12.144 -0.613 1.00 92.94 99 TRP A CA 1
ATOM 845 C C . TRP A 1 99 ? 11.828 -12.532 -0.102 1.00 92.94 99 TRP A C 1
ATOM 847 O O . TRP A 1 99 ? 12.437 -11.765 0.639 1.00 92.94 99 TRP A O 1
ATOM 857 N N . GLU A 1 100 ? 12.323 -13.720 -0.448 1.00 92.44 100 GLU A N 1
ATOM 858 C CA . GLU A 1 100 ? 13.646 -14.171 -0.026 1.00 92.44 100 GLU A CA 1
ATOM 859 C C . GLU A 1 100 ? 14.744 -13.424 -0.782 1.00 92.44 100 GLU A C 1
ATOM 861 O O . GLU A 1 100 ? 15.683 -12.944 -0.144 1.00 92.44 100 GLU A O 1
ATOM 866 N N . ALA A 1 101 ? 14.575 -13.223 -2.091 1.00 92.25 101 ALA A N 1
ATOM 867 C CA . ALA A 1 101 ? 15.470 -12.394 -2.891 1.00 92.25 101 ALA A CA 1
ATOM 868 C C . ALA A 1 101 ? 15.559 -10.956 -2.353 1.00 92.25 101 ALA A C 1
ATOM 870 O O . ALA A 1 101 ? 16.661 -10.428 -2.218 1.00 92.25 101 ALA A O 1
ATOM 871 N N . LEU A 1 102 ? 14.428 -10.349 -1.962 1.00 92.12 102 LEU A N 1
ATOM 872 C CA . LEU A 1 102 ? 14.425 -9.008 -1.357 1.00 92.12 102 LEU A CA 1
ATOM 873 C C . LEU A 1 102 ? 15.163 -8.949 -0.011 1.00 92.12 102 LEU A C 1
ATOM 875 O O . LEU A 1 102 ? 15.871 -7.972 0.240 1.00 92.12 102 LEU A O 1
ATOM 879 N N . ARG A 1 103 ? 15.004 -9.973 0.842 1.00 91.38 103 ARG A N 1
ATOM 880 C CA . ARG A 1 103 ? 15.656 -10.049 2.164 1.00 91.38 103 ARG A CA 1
ATOM 881 C C . ARG A 1 103 ? 17.163 -10.256 2.074 1.00 91.38 103 ARG A C 1
ATOM 883 O O . ARG A 1 103 ? 17.910 -9.615 2.803 1.00 91.38 103 ARG A O 1
ATOM 890 N N . ASN A 1 104 ? 17.592 -11.197 1.238 1.00 85.62 104 ASN A N 1
ATOM 891 C CA . ASN A 1 104 ? 18.980 -11.654 1.214 1.00 85.62 104 ASN A CA 1
ATOM 892 C C . ASN A 1 104 ? 19.870 -10.807 0.307 1.00 85.62 104 ASN A C 1
ATOM 894 O O . ASN A 1 104 ? 21.090 -10.918 0.403 1.00 85.62 104 ASN A O 1
ATOM 898 N N . ASP A 1 105 ? 19.263 -10.035 -0.600 1.00 75.44 105 ASP A N 1
ATOM 899 C CA . ASP A 1 105 ? 19.947 -9.246 -1.628 1.00 75.44 105 ASP A CA 1
ATOM 900 C C . ASP A 1 105 ? 21.030 -10.048 -2.381 1.00 75.44 105 ASP A C 1
ATOM 902 O O . ASP A 1 105 ? 22.082 -9.552 -2.774 1.00 75.44 105 ASP A O 1
ATOM 906 N N . SER A 1 106 ? 20.799 -11.358 -2.505 1.00 62.88 106 SER A N 1
ATOM 907 C CA . SER A 1 106 ? 21.813 -12.340 -2.900 1.00 62.88 106 SER A CA 1
ATOM 908 C C . SER A 1 106 ? 21.825 -12.630 -4.399 1.00 62.88 106 SER A C 1
ATOM 910 O O . SER A 1 106 ? 22.789 -13.201 -4.904 1.00 62.88 106 SER A O 1
ATOM 912 N N . ASP A 1 107 ? 20.745 -12.265 -5.091 1.00 67.31 107 ASP A N 1
ATOM 913 C CA . ASP A 1 107 ? 20.588 -12.361 -6.539 1.00 67.31 107 ASP A CA 1
ATOM 914 C C . ASP A 1 107 ? 20.112 -11.007 -7.068 1.00 67.31 107 ASP A C 1
ATOM 916 O O . ASP A 1 107 ? 18.956 -10.633 -6.865 1.00 67.31 107 ASP A O 1
ATOM 920 N N . ASP A 1 108 ? 21.015 -10.278 -7.728 1.00 79.25 108 ASP A N 1
ATOM 921 C CA . ASP A 1 108 ? 20.754 -8.938 -8.258 1.00 79.25 108 ASP A CA 1
ATOM 922 C C . ASP A 1 108 ? 19.521 -8.941 -9.173 1.00 79.25 108 ASP A C 1
ATOM 924 O O . ASP A 1 108 ? 18.645 -8.093 -9.040 1.00 79.25 108 ASP A O 1
ATOM 928 N N . GLN A 1 109 ? 19.357 -9.951 -10.034 1.00 87.50 109 GLN A N 1
ATOM 929 C CA . GLN A 1 109 ? 18.241 -9.960 -10.979 1.00 87.50 109 GLN A CA 1
ATOM 930 C C . GLN A 1 109 ? 16.900 -10.279 -10.302 1.00 87.50 109 GLN A C 1
ATOM 932 O O . GLN A 1 109 ? 15.917 -9.572 -10.543 1.00 87.50 109 GLN A O 1
ATOM 937 N N . SER A 1 110 ? 16.846 -11.298 -9.439 1.00 89.62 110 SER A N 1
ATOM 938 C CA . SER A 1 110 ? 15.609 -11.653 -8.723 1.00 89.62 110 SER A CA 1
ATOM 939 C C . SER A 1 110 ? 15.214 -10.592 -7.688 1.00 89.62 110 SER A C 1
ATOM 941 O O . SER A 1 110 ? 14.035 -10.250 -7.589 1.00 89.62 110 SER A O 1
ATOM 943 N N . SER A 1 111 ? 16.186 -10.003 -6.976 1.00 91.12 111 SER A N 1
ATOM 944 C CA . SER A 1 111 ? 15.974 -8.895 -6.026 1.00 91.12 111 SER A CA 1
ATOM 945 C C . SER A 1 111 ? 15.416 -7.665 -6.747 1.00 91.12 111 SER A C 1
ATOM 947 O O . SER A 1 111 ? 14.384 -7.118 -6.344 1.00 91.12 111 SER A O 1
ATOM 949 N N . ARG A 1 112 ? 16.011 -7.285 -7.889 1.00 93.06 112 ARG A N 1
ATOM 950 C CA . ARG A 1 112 ? 15.511 -6.200 -8.746 1.00 93.06 112 ARG A CA 1
ATOM 951 C C . ARG A 1 112 ? 14.095 -6.472 -9.236 1.00 93.06 112 ARG A C 1
ATOM 953 O O . ARG A 1 112 ? 13.225 -5.608 -9.116 1.00 93.06 112 ARG A O 1
ATOM 960 N N . LEU A 1 113 ? 13.830 -7.667 -9.759 1.00 94.12 113 LEU A N 1
ATOM 961 C CA . LEU A 1 113 ? 12.499 -8.006 -10.249 1.00 94.12 113 LEU A CA 1
ATOM 962 C C . LEU A 1 113 ? 11.455 -7.929 -9.125 1.00 94.12 113 LEU A C 1
ATOM 964 O O . LEU A 1 113 ? 10.407 -7.305 -9.302 1.00 94.12 113 LEU A O 1
ATOM 968 N N . ALA A 1 114 ? 11.750 -8.498 -7.957 1.00 94.69 114 ALA A N 1
ATOM 969 C CA . ALA A 1 114 ? 10.865 -8.446 -6.801 1.00 94.69 114 ALA A CA 1
ATOM 970 C C . ALA A 1 114 ? 10.626 -7.001 -6.321 1.00 94.69 114 ALA A C 1
ATOM 972 O O . ALA A 1 114 ? 9.484 -6.623 -6.042 1.00 94.69 114 ALA A O 1
ATOM 973 N N . LEU A 1 115 ? 11.660 -6.154 -6.303 1.00 95.44 115 LEU A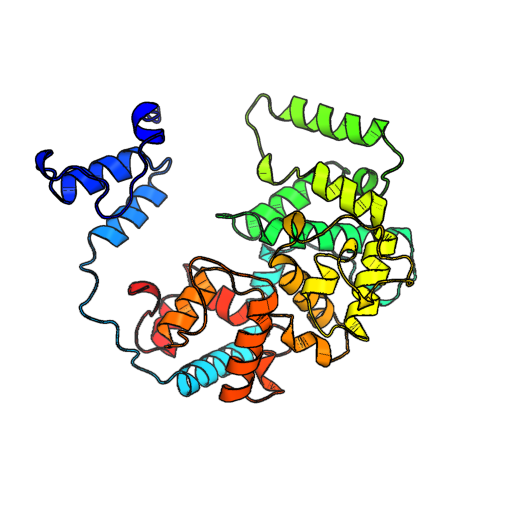 N 1
ATOM 974 C CA . LEU A 1 115 ? 11.516 -4.744 -5.942 1.00 95.44 115 LEU A CA 1
ATOM 975 C C . LEU A 1 115 ? 10.647 -3.983 -6.948 1.00 95.44 115 LEU A C 1
ATOM 977 O O . LEU A 1 115 ? 9.760 -3.225 -6.554 1.00 95.44 115 LEU A O 1
ATOM 981 N N . LEU A 1 116 ? 10.857 -4.203 -8.246 1.00 96.06 116 LEU A N 1
ATOM 982 C CA . LEU A 1 116 ? 10.063 -3.572 -9.298 1.00 96.06 116 LEU A CA 1
ATOM 983 C C . LEU A 1 116 ? 8.583 -3.961 -9.188 1.00 96.06 116 LEU A C 1
ATOM 985 O O . LEU A 1 116 ? 7.707 -3.095 -9.265 1.00 96.06 116 LEU A O 1
ATOM 989 N N . LYS A 1 117 ? 8.308 -5.248 -8.948 1.00 95.56 117 LYS A N 1
ATOM 990 C CA . LYS A 1 117 ? 6.962 -5.778 -8.699 1.00 95.56 117 LYS A CA 1
ATOM 991 C C . LYS A 1 117 ? 6.311 -5.100 -7.484 1.00 95.56 117 LYS A C 1
ATOM 993 O O . LYS A 1 117 ? 5.140 -4.721 -7.549 1.00 95.56 117 LYS A O 1
ATOM 998 N N . LEU A 1 118 ? 7.070 -4.862 -6.409 1.00 96.56 118 LEU A N 1
ATOM 999 C CA . LEU A 1 118 ? 6.591 -4.174 -5.200 1.00 96.56 118 LEU A CA 1
ATOM 1000 C C . LEU A 1 118 ? 6.286 -2.697 -5.439 1.00 96.56 118 LEU A C 1
ATOM 1002 O O . LEU A 1 118 ? 5.217 -2.226 -5.049 1.00 96.56 118 LEU A O 1
ATOM 1006 N N . LEU A 1 119 ? 7.177 -1.979 -6.123 1.00 96.50 119 LEU A N 1
ATOM 1007 C CA . LEU A 1 119 ? 6.971 -0.575 -6.486 1.00 96.50 119 LEU A CA 1
ATOM 1008 C C . LEU A 1 119 ? 5.748 -0.405 -7.397 1.00 96.50 119 LEU A C 1
ATOM 1010 O O . LEU A 1 119 ? 4.942 0.505 -7.192 1.00 96.50 119 LEU A O 1
ATOM 1014 N N . TYR A 1 120 ? 5.570 -1.303 -8.368 1.00 96.06 120 TYR A N 1
ATOM 1015 C CA . TYR A 1 120 ? 4.398 -1.311 -9.240 1.00 96.06 120 TYR A CA 1
ATOM 1016 C C . TYR A 1 120 ? 3.099 -1.615 -8.477 1.00 96.06 120 TYR A C 1
ATOM 1018 O O . TYR A 1 120 ? 2.093 -0.930 -8.659 1.00 96.06 120 TYR A O 1
ATOM 1026 N N . LEU A 1 121 ? 3.096 -2.601 -7.578 1.00 94.94 121 LEU A N 1
ATOM 1027 C CA . LEU A 1 121 ? 1.906 -2.891 -6.776 1.00 94.94 121 LEU A CA 1
ATOM 1028 C C . LEU A 1 121 ? 1.578 -1.748 -5.799 1.00 94.94 121 LEU A C 1
ATOM 1030 O O . LEU A 1 121 ? 0.403 -1.459 -5.558 1.00 94.94 121 LEU A O 1
ATOM 1034 N N . GLY A 1 122 ? 2.602 -1.063 -5.284 1.00 94.81 122 GLY A N 1
ATOM 1035 C CA . GLY A 1 122 ? 2.463 0.175 -4.521 1.00 94.81 122 GLY A CA 1
ATOM 1036 C C . GLY A 1 122 ? 1.831 1.298 -5.347 1.00 94.81 122 GLY A C 1
ATOM 1037 O O . GLY A 1 122 ? 0.891 1.937 -4.880 1.00 94.81 122 GLY A O 1
ATOM 1038 N N . SER A 1 123 ? 2.263 1.502 -6.597 1.00 94.12 123 SER A N 1
ATOM 1039 C CA . SER A 1 123 ? 1.657 2.514 -7.477 1.00 94.12 123 SER A CA 1
ATOM 1040 C C . SER A 1 123 ? 0.203 2.187 -7.819 1.00 94.12 123 SER A C 1
ATOM 1042 O O . SER A 1 123 ? -0.639 3.086 -7.858 1.00 94.12 123 SER A O 1
ATOM 1044 N N . CYS A 1 124 ? -0.133 0.901 -7.951 1.00 91.88 124 CYS A N 1
ATOM 1045 C CA . CYS A 1 124 ? -1.505 0.441 -8.137 1.00 91.88 124 CYS A CA 1
ATOM 1046 C C . CYS A 1 124 ? -2.443 0.872 -7.000 1.00 91.88 124 CYS A C 1
ATOM 1048 O O . CYS A 1 124 ? -3.612 1.137 -7.266 1.00 91.88 124 CYS A O 1
ATOM 1050 N N . GLN A 1 125 ? -1.947 1.024 -5.763 1.00 89.75 125 GLN A N 1
ATOM 1051 C CA . GLN A 1 125 ? -2.768 1.490 -4.634 1.00 89.75 125 GLN A CA 1
ATOM 1052 C C . GLN A 1 125 ? -3.254 2.940 -4.795 1.00 89.75 125 GLN A C 1
ATOM 1054 O O . GLN A 1 125 ? -4.167 3.367 -4.092 1.00 89.75 125 GLN A O 1
ATOM 1059 N N . THR A 1 126 ? -2.656 3.710 -5.709 1.00 87.12 126 THR A N 1
ATOM 1060 C CA . THR A 1 126 ? -3.097 5.079 -6.028 1.00 87.12 126 THR A CA 1
ATOM 1061 C C . THR A 1 126 ? -4.210 5.120 -7.075 1.00 87.12 126 THR A C 1
ATOM 1063 O O . THR A 1 126 ? -4.830 6.166 -7.284 1.00 87.12 126 THR A O 1
ATOM 1066 N N . ILE A 1 127 ? -4.488 3.990 -7.733 1.00 84.25 127 ILE A N 1
ATOM 1067 C CA . ILE A 1 127 ? -5.546 3.885 -8.730 1.00 84.25 127 ILE A CA 1
ATOM 1068 C C . ILE A 1 127 ? -6.883 3.817 -7.989 1.00 84.25 127 ILE A C 1
ATOM 1070 O O . ILE A 1 127 ? -7.155 2.911 -7.209 1.00 84.25 127 ILE A O 1
ATOM 1074 N N . GLY A 1 128 ? -7.731 4.819 -8.211 1.00 78.44 128 GLY A N 1
ATOM 1075 C CA . GLY A 1 128 ? -9.041 4.884 -7.575 1.00 78.44 128 GLY A CA 1
ATOM 1076 C C . GLY A 1 128 ? -10.047 3.909 -8.188 1.00 78.44 128 GLY A C 1
ATOM 1077 O O . GLY A 1 128 ? -10.014 3.634 -9.385 1.00 78.44 128 GLY A O 1
ATOM 1078 N N . ARG A 1 129 ? -11.024 3.489 -7.373 1.00 76.81 129 ARG A N 1
ATOM 1079 C CA . ARG A 1 129 ? -12.179 2.659 -7.779 1.00 76.81 129 ARG A CA 1
ATOM 1080 C C . ARG A 1 129 ? -11.808 1.279 -8.339 1.00 76.81 129 ARG A C 1
ATOM 1082 O O . ARG A 1 129 ? -12.546 0.739 -9.159 1.00 76.81 129 ARG A O 1
ATOM 1089 N N . THR A 1 130 ? -10.706 0.707 -7.872 1.00 82.19 130 THR A N 1
ATOM 1090 C CA . THR A 1 130 ? -10.280 -0.654 -8.211 1.00 82.19 130 THR A CA 1
ATOM 1091 C C . THR A 1 130 ? -10.394 -1.601 -7.020 1.00 82.19 130 THR A C 1
ATOM 1093 O O . THR A 1 130 ? -10.577 -1.177 -5.877 1.00 82.19 130 THR A O 1
ATOM 1096 N N . GLN A 1 131 ? -10.319 -2.900 -7.304 1.00 82.81 131 GLN A N 1
ATOM 1097 C CA . GLN A 1 131 ? -10.213 -3.978 -6.318 1.00 82.81 131 GLN A CA 1
ATOM 1098 C C . GLN A 1 131 ? -8.842 -4.653 -6.420 1.00 82.81 131 GLN A C 1
ATOM 1100 O O . GLN A 1 131 ? -8.227 -4.649 -7.491 1.00 82.81 131 GLN A O 1
ATOM 1105 N N . GLU A 1 132 ? -8.381 -5.269 -5.329 1.00 88.75 132 GLU A N 1
ATOM 1106 C CA . GLU A 1 132 ? -7.106 -5.996 -5.288 1.00 88.75 132 GLU A CA 1
ATOM 1107 C C . GLU A 1 132 ? -6.998 -7.043 -6.409 1.00 88.75 132 GLU A C 1
ATOM 1109 O O . GLU A 1 132 ? -5.982 -7.108 -7.100 1.00 88.75 132 GLU A O 1
ATOM 1114 N N . GLU A 1 133 ? -8.087 -7.760 -6.684 1.00 89.25 133 GLU A N 1
ATOM 1115 C CA . GLU A 1 133 ? -8.166 -8.788 -7.721 1.00 89.25 133 GLU A CA 1
ATOM 1116 C C . GLU A 1 133 ? -7.932 -8.244 -9.131 1.00 89.25 133 GLU A C 1
ATOM 1118 O O . GLU A 1 133 ? -7.432 -8.960 -9.994 1.00 89.25 133 GLU A O 1
ATOM 1123 N N . GLN A 1 134 ? -8.277 -6.979 -9.385 1.00 86.50 134 GLN A N 1
ATOM 1124 C CA . GLN A 1 134 ? -8.047 -6.358 -10.688 1.00 86.50 134 GLN A CA 1
ATOM 1125 C C . GLN A 1 134 ? -6.570 -6.003 -10.877 1.00 86.50 134 GLN A C 1
ATOM 1127 O O . GLN A 1 134 ? -6.041 -6.160 -11.976 1.00 86.50 134 GLN A O 1
ATOM 1132 N N . HIS A 1 135 ? -5.892 -5.557 -9.811 1.00 90.69 135 HIS A N 1
ATOM 1133 C CA . HIS A 1 135 ? -4.438 -5.377 -9.833 1.00 90.69 135 HIS A CA 1
ATOM 1134 C C . HIS A 1 135 ? -3.737 -6.719 -10.049 1.00 90.69 135 HIS A C 1
ATOM 1136 O O . HIS A 1 135 ? -2.882 -6.815 -10.927 1.00 90.69 135 HIS A O 1
ATOM 1142 N N . ARG A 1 136 ? -4.156 -7.760 -9.316 1.00 92.69 136 ARG A N 1
ATOM 1143 C CA . ARG A 1 136 ? -3.654 -9.129 -9.480 1.00 92.69 136 ARG A CA 1
ATOM 1144 C C . ARG A 1 136 ? -3.829 -9.637 -10.913 1.00 92.69 136 ARG A C 1
ATOM 1146 O O . ARG A 1 136 ? -2.864 -10.104 -11.500 1.00 92.69 136 ARG A O 1
ATOM 1153 N N . ALA A 1 137 ? -5.014 -9.478 -11.502 1.00 90.56 137 ALA A N 1
ATOM 1154 C CA . ALA A 1 137 ? -5.296 -9.940 -12.862 1.00 90.56 137 ALA A CA 1
ATOM 1155 C C . ALA A 1 137 ? -4.451 -9.226 -13.935 1.00 90.56 137 ALA A C 1
ATOM 1157 O O . ALA A 1 137 ? -4.048 -9.840 -14.921 1.00 90.56 137 ALA A O 1
ATOM 1158 N N . ALA A 1 138 ? -4.153 -7.934 -13.748 1.00 90.00 138 ALA A N 1
ATOM 1159 C CA . ALA A 1 138 ? -3.237 -7.214 -14.633 1.00 90.00 138 ALA A CA 1
ATOM 1160 C C . ALA A 1 138 ? -1.795 -7.732 -14.503 1.00 90.00 138 ALA A C 1
ATOM 1162 O O . ALA A 1 138 ? -1.092 -7.873 -15.497 1.00 90.00 138 ALA A O 1
ATOM 1163 N N . ILE A 1 139 ? -1.366 -8.045 -13.280 1.00 91.88 139 ILE A N 1
ATOM 1164 C CA . ILE A 1 139 ? -0.047 -8.616 -13.008 1.00 91.88 139 ILE A CA 1
ATOM 1165 C C . ILE A 1 139 ? 0.100 -10.012 -13.627 1.00 91.88 139 ILE A C 1
ATOM 1167 O O . ILE A 1 139 ? 1.122 -10.277 -14.255 1.00 91.88 139 ILE A O 1
ATOM 1171 N N . GLU A 1 140 ? -0.905 -10.876 -13.455 1.00 92.62 140 GLU A N 1
ATOM 1172 C CA . GLU A 1 140 ? -0.978 -12.207 -14.077 1.00 92.62 140 GLU A CA 1
ATOM 1173 C C . GLU A 1 140 ? -0.850 -12.089 -15.593 1.00 92.62 140 GLU A C 1
ATOM 1175 O O . GLU A 1 140 ? -0.040 -12.773 -16.203 1.00 92.62 140 GLU A O 1
ATOM 1180 N N . HIS A 1 141 ? -1.561 -11.133 -16.193 1.00 91.56 141 HIS A N 1
ATOM 1181 C CA . HIS A 1 141 ? -1.447 -10.873 -17.621 1.00 91.56 141 HIS A CA 1
ATOM 1182 C C . HIS A 1 141 ? -0.027 -10.456 -18.036 1.00 91.56 141 HIS A C 1
ATOM 1184 O O . HIS A 1 141 ? 0.477 -10.954 -19.036 1.00 91.56 141 HIS A O 1
ATOM 1190 N N . PHE A 1 142 ? 0.650 -9.587 -17.278 1.00 93.19 142 PHE A N 1
ATOM 1191 C CA . PHE A 1 142 ? 2.035 -9.199 -17.588 1.00 93.19 142 PHE A CA 1
ATOM 1192 C C . PHE A 1 142 ? 3.015 -10.374 -17.459 1.00 93.19 142 PHE A C 1
ATOM 1194 O O . PHE A 1 142 ? 3.995 -10.436 -18.199 1.00 93.19 142 PHE A O 1
ATOM 1201 N N . GLU A 1 143 ? 2.751 -11.299 -16.536 1.00 92.50 143 GLU A N 1
ATOM 1202 C CA . GLU A 1 143 ? 3.519 -12.534 -16.359 1.00 92.50 143 GLU A CA 1
ATOM 1203 C C . GLU A 1 143 ? 3.291 -13.506 -17.524 1.00 92.50 143 GLU A C 1
ATOM 1205 O O . GLU A 1 143 ? 4.259 -13.937 -18.144 1.00 92.50 143 GLU A O 1
ATOM 1210 N N . ASP A 1 144 ? 2.036 -13.758 -17.906 1.00 92.50 144 ASP A N 1
ATOM 1211 C CA . ASP A 1 144 ? 1.677 -14.608 -19.052 1.00 92.50 144 ASP A CA 1
ATOM 1212 C C . ASP A 1 144 ? 2.300 -14.111 -20.365 1.00 92.50 144 ASP A C 1
ATOM 1214 O O . ASP A 1 144 ? 2.607 -14.894 -21.268 1.00 92.50 144 ASP A O 1
ATOM 1218 N N . LYS A 1 145 ? 2.484 -12.793 -20.472 1.00 92.81 145 LYS A N 1
ATOM 1219 C CA . LYS A 1 145 ? 3.129 -12.125 -21.601 1.00 92.81 145 LYS A CA 1
ATOM 1220 C C . LYS A 1 145 ? 4.657 -12.101 -21.540 1.00 92.81 145 LYS A C 1
ATOM 1222 O O . LYS A 1 145 ? 5.293 -11.751 -22.530 1.00 92.81 145 LYS A O 1
ATOM 1227 N N . GLY A 1 146 ? 5.257 -12.446 -20.403 1.00 93.44 146 GLY A N 1
ATOM 1228 C CA . GLY A 1 146 ? 6.701 -12.328 -20.187 1.00 93.44 146 GLY A CA 1
ATOM 1229 C C . GLY A 1 146 ? 7.204 -10.880 -20.136 1.00 93.44 146 GLY A C 1
ATOM 1230 O O . GLY A 1 146 ? 8.400 -10.632 -20.264 1.00 93.44 146 GLY A O 1
ATOM 1231 N N . TRP A 1 147 ? 6.321 -9.896 -19.940 1.00 95.44 147 TRP A N 1
ATOM 1232 C CA . TRP A 1 147 ? 6.699 -8.478 -19.965 1.00 95.44 147 TRP A CA 1
ATOM 1233 C C . TRP A 1 147 ? 7.547 -8.060 -18.761 1.00 95.44 147 TRP A C 1
ATOM 1235 O O . TRP A 1 147 ? 8.282 -7.077 -18.837 1.00 95.44 147 TRP A O 1
ATOM 1245 N N . TRP A 1 148 ? 7.496 -8.805 -17.655 1.00 95.25 148 TRP A N 1
ATOM 1246 C CA . TRP A 1 148 ? 8.317 -8.536 -16.471 1.00 95.25 148 TRP A CA 1
ATOM 1247 C C . TRP A 1 148 ? 9.828 -8.584 -16.754 1.00 95.25 148 TRP A C 1
ATOM 1249 O O . TRP A 1 148 ? 10.562 -7.744 -16.225 1.00 95.25 148 TRP A O 1
ATOM 1259 N N . ASP A 1 149 ? 10.277 -9.478 -17.640 1.00 93.00 149 ASP A N 1
ATOM 1260 C CA . ASP A 1 149 ? 11.681 -9.565 -18.072 1.00 93.00 149 ASP A CA 1
ATOM 1261 C C . ASP A 1 149 ? 12.116 -8.322 -18.859 1.00 93.00 149 ASP A C 1
ATOM 1263 O O . ASP A 1 149 ? 13.251 -7.855 -18.744 1.00 93.00 149 ASP A O 1
ATOM 1267 N N . THR A 1 150 ? 11.195 -7.733 -19.623 1.00 94.81 150 THR A N 1
ATOM 1268 C CA . THR A 1 150 ? 11.414 -6.444 -20.283 1.00 94.81 150 THR A CA 1
ATOM 1269 C C . THR A 1 150 ? 11.411 -5.304 -19.271 1.00 94.81 150 THR A C 1
ATOM 1271 O O . THR A 1 150 ? 12.290 -4.442 -19.300 1.00 94.81 150 THR A O 1
ATOM 1274 N N . PHE A 1 151 ? 10.456 -5.297 -18.337 1.00 95.31 151 PHE A N 1
ATOM 1275 C CA . PHE A 1 151 ? 10.305 -4.204 -17.384 1.00 95.31 151 PHE A CA 1
ATOM 1276 C C . PHE A 1 151 ? 11.487 -4.074 -16.425 1.00 95.31 151 PHE A C 1
ATOM 1278 O O . PHE A 1 151 ? 11.800 -2.956 -16.027 1.00 95.31 151 PHE A O 1
ATOM 1285 N N . VAL A 1 152 ? 12.186 -5.156 -16.075 1.00 93.56 152 VAL A N 1
ATOM 1286 C CA . VAL A 1 152 ? 13.385 -5.082 -15.218 1.00 93.56 152 VAL A CA 1
ATOM 1287 C C . VAL A 1 152 ? 14.629 -4.552 -15.954 1.00 93.56 152 VAL A C 1
ATOM 1289 O O . VAL A 1 152 ? 15.603 -4.153 -15.309 1.00 93.56 152 VAL A O 1
ATOM 1292 N N . ASN A 1 153 ? 14.589 -4.485 -17.291 1.00 92.44 153 ASN A N 1
ATOM 1293 C CA . ASN A 1 153 ? 15.684 -4.016 -18.138 1.00 92.44 153 ASN A CA 1
ATOM 1294 C C . ASN A 1 153 ? 15.335 -2.686 -18.846 1.00 92.44 153 ASN A C 1
ATOM 1296 O O . ASN A 1 153 ? 14.785 -2.687 -19.953 1.00 92.44 153 ASN A O 1
ATOM 1300 N N . PRO A 1 154 ? 15.679 -1.525 -18.261 1.00 91.62 154 PRO A N 1
ATOM 1301 C CA . PRO A 1 154 ? 15.326 -0.224 -18.832 1.00 91.62 154 PRO A CA 1
ATOM 1302 C C . PRO A 1 154 ? 16.126 0.123 -20.097 1.00 91.62 154 PRO A C 1
ATOM 1304 O O . PRO A 1 154 ? 15.719 1.005 -20.849 1.00 91.62 154 PRO A O 1
ATOM 1307 N N . ASP A 1 155 ? 17.270 -0.526 -20.340 1.00 92.62 155 ASP A N 1
ATOM 1308 C CA . ASP A 1 155 ? 18.140 -0.230 -21.486 1.00 92.62 155 ASP A CA 1
ATOM 1309 C C . ASP A 1 155 ? 17.689 -0.943 -22.774 1.00 92.62 155 ASP A C 1
ATOM 1311 O O . ASP A 1 155 ? 18.113 -0.585 -23.877 1.00 92.62 155 ASP A O 1
ATOM 1315 N N . ALA A 1 156 ? 16.782 -1.917 -22.666 1.00 93.06 156 ALA A N 1
ATOM 1316 C CA . ALA A 1 156 ? 16.219 -2.655 -23.791 1.00 93.06 156 ALA A CA 1
ATOM 1317 C C . ALA A 1 156 ? 15.099 -1.873 -24.507 1.00 93.06 156 ALA A C 1
ATOM 1319 O O . ALA A 1 156 ? 13.972 -2.348 -24.626 1.00 93.06 156 ALA A O 1
ATOM 1320 N N . ALA A 1 157 ? 15.405 -0.673 -25.013 1.00 92.38 157 ALA A N 1
ATOM 1321 C CA . ALA A 1 157 ? 14.415 0.252 -25.578 1.00 92.38 157 ALA A CA 1
ATOM 1322 C C . ALA A 1 157 ? 13.484 -0.382 -26.632 1.00 92.38 157 ALA A C 1
ATOM 1324 O O . ALA A 1 157 ? 12.287 -0.116 -26.615 1.00 92.38 157 ALA A O 1
ATOM 1325 N N . GLN A 1 158 ? 14.009 -1.242 -27.515 1.00 95.44 158 GLN A N 1
ATOM 1326 C CA . GLN A 1 158 ? 13.183 -1.923 -28.519 1.00 95.44 158 GLN A CA 1
ATOM 1327 C C . GLN A 1 158 ? 12.158 -2.864 -27.875 1.00 95.44 158 GLN A C 1
ATOM 1329 O O . GLN A 1 158 ? 11.001 -2.827 -28.261 1.00 95.44 158 GLN A O 1
ATOM 1334 N N . GLN A 1 159 ? 12.540 -3.626 -26.847 1.00 95.12 159 GLN A N 1
ATOM 1335 C CA . GLN A 1 159 ? 11.614 -4.531 -26.158 1.00 95.12 159 GLN A CA 1
ATOM 1336 C C . GLN A 1 159 ? 10.482 -3.753 -25.473 1.00 95.12 159 GLN A C 1
ATOM 1338 O O . GLN A 1 159 ? 9.335 -4.180 -25.491 1.00 95.12 159 GLN A O 1
ATOM 1343 N N . TRP A 1 160 ? 10.776 -2.571 -24.921 1.00 95.56 160 TRP A N 1
ATOM 1344 C CA . TRP A 1 160 ? 9.744 -1.686 -24.372 1.00 95.56 160 TRP A CA 1
ATOM 1345 C C . TRP A 1 160 ? 8.770 -1.171 -25.439 1.00 95.56 160 TRP A C 1
ATOM 1347 O O . TRP A 1 160 ? 7.577 -1.048 -25.158 1.00 95.56 160 TRP A O 1
ATOM 1357 N N . LEU A 1 161 ? 9.258 -0.861 -26.647 1.00 94.12 161 LEU A N 1
ATOM 1358 C CA . LEU A 1 161 ? 8.392 -0.524 -27.782 1.00 94.12 161 LEU A CA 1
ATOM 1359 C C . LEU A 1 161 ? 7.536 -1.727 -28.185 1.00 94.12 161 LEU A C 1
ATOM 1361 O O . LEU A 1 161 ? 6.332 -1.568 -28.364 1.00 94.12 161 LEU A O 1
ATOM 1365 N N . ASP A 1 162 ? 8.131 -2.919 -28.233 1.00 94.81 162 ASP A N 1
ATOM 1366 C CA . ASP A 1 162 ? 7.441 -4.154 -28.603 1.00 94.81 162 ASP A CA 1
ATOM 1367 C C . ASP A 1 162 ? 6.291 -4.471 -27.629 1.00 94.81 162 ASP A C 1
ATOM 1369 O O . ASP A 1 162 ? 5.212 -4.850 -28.075 1.00 94.81 162 ASP A O 1
ATOM 1373 N N . VAL A 1 163 ? 6.459 -4.230 -26.319 1.00 93.69 163 VAL A N 1
ATOM 1374 C CA . VAL A 1 163 ? 5.372 -4.351 -25.322 1.00 93.69 163 VAL A CA 1
ATOM 1375 C C . VAL A 1 163 ? 4.211 -3.403 -25.633 1.00 93.69 163 VAL A C 1
ATOM 1377 O O . VAL A 1 163 ? 3.045 -3.786 -25.531 1.00 93.69 163 VAL A O 1
ATOM 1380 N N . MET A 1 164 ? 4.505 -2.153 -26.006 1.00 91.75 164 MET A N 1
ATOM 1381 C CA . MET A 1 164 ? 3.463 -1.184 -26.358 1.00 91.75 164 MET A CA 1
ATOM 1382 C C . MET A 1 164 ? 2.750 -1.576 -27.653 1.00 91.75 164 MET A C 1
ATOM 1384 O O . MET A 1 164 ? 1.524 -1.497 -27.710 1.00 91.75 164 MET A O 1
ATOM 1388 N N . ASP A 1 165 ? 3.492 -2.024 -28.665 1.00 92.00 165 ASP A N 1
ATOM 1389 C CA . ASP A 1 165 ? 2.925 -2.494 -29.928 1.00 92.00 165 ASP A CA 1
ATOM 1390 C C . ASP A 1 165 ? 2.064 -3.745 -29.713 1.00 92.00 165 ASP A C 1
ATOM 1392 O O . ASP A 1 165 ? 0.950 -3.823 -30.231 1.00 92.00 165 ASP A O 1
ATOM 1396 N N . GLU A 1 166 ? 2.532 -4.706 -28.913 1.00 91.44 166 GLU A N 1
ATOM 1397 C CA . GLU A 1 166 ? 1.766 -5.895 -28.541 1.00 91.44 166 GLU A CA 1
ATOM 1398 C C . GLU A 1 166 ? 0.467 -5.505 -27.833 1.00 91.44 166 GLU A C 1
ATOM 1400 O O . GLU A 1 166 ? -0.612 -5.897 -28.275 1.00 91.44 166 GLU A O 1
ATOM 1405 N N . TYR A 1 167 ? 0.543 -4.657 -26.805 1.00 88.75 167 TYR A N 1
ATOM 1406 C CA . TYR A 1 167 ? -0.634 -4.188 -26.081 1.00 88.75 167 TYR A CA 1
ATOM 1407 C C . TYR A 1 167 ? -1.663 -3.495 -26.992 1.00 88.75 167 TYR A C 1
ATOM 1409 O O . TYR A 1 167 ? -2.866 -3.767 -26.918 1.00 88.75 167 TYR A O 1
ATOM 1417 N N . LEU A 1 168 ? -1.207 -2.602 -27.877 1.00 85.94 168 LEU A N 1
ATOM 1418 C CA . LEU A 1 168 ? -2.082 -1.885 -28.809 1.00 85.94 168 LEU A CA 1
ATOM 1419 C C . LEU A 1 168 ? -2.717 -2.828 -29.840 1.00 85.94 168 LEU A C 1
ATOM 1421 O O . LEU A 1 168 ? -3.882 -2.644 -30.194 1.00 85.94 168 LEU A O 1
ATOM 1425 N N . ASN A 1 169 ? -1.995 -3.863 -30.277 1.00 85.06 169 ASN A N 1
ATOM 1426 C CA . ASN A 1 169 ? -2.512 -4.883 -31.190 1.00 85.06 169 ASN A CA 1
ATOM 1427 C C . ASN A 1 169 ? -3.556 -5.808 -30.544 1.00 85.06 169 ASN A C 1
ATOM 1429 O O . ASN A 1 169 ? -4.393 -6.368 -31.250 1.00 85.06 169 ASN A O 1
ATOM 1433 N N . GLU A 1 170 ? -3.556 -5.960 -29.222 1.00 78.31 170 GLU A N 1
ATOM 1434 C CA . GLU A 1 170 ? -4.599 -6.713 -28.508 1.00 78.31 170 GLU A CA 1
ATOM 1435 C C . GLU A 1 170 ? -5.826 -5.865 -28.167 1.00 78.31 170 GLU A C 1
ATOM 1437 O O . GLU A 1 170 ? -6.926 -6.389 -27.990 1.00 78.31 170 GLU A O 1
ATOM 1442 N N . SER A 1 171 ? -5.659 -4.543 -28.129 1.00 64.38 171 SER A N 1
ATOM 1443 C CA . SER A 1 171 ? -6.710 -3.599 -27.739 1.00 64.38 171 SER A CA 1
ATOM 1444 C C . SER A 1 171 ? -7.800 -3.404 -28.809 1.00 64.38 171 SER A C 1
ATOM 1446 O O . SER A 1 171 ? -8.792 -2.720 -28.560 1.00 64.38 171 SER A O 1
ATOM 1448 N N . PHE A 1 172 ? -7.679 -4.033 -29.987 1.00 52.56 172 PHE A N 1
ATOM 1449 C CA . PHE A 1 172 ? -8.681 -3.952 -31.062 1.00 52.56 172 PHE A CA 1
ATOM 1450 C C . PHE A 1 172 ? -10.068 -4.507 -30.668 1.00 52.56 172 PHE A C 1
ATOM 1452 O O . PHE A 1 172 ? -11.066 -4.037 -31.213 1.00 52.56 172 PHE A O 1
ATOM 1459 N N . ASP A 1 173 ? -10.144 -5.418 -29.687 1.00 52.59 173 ASP A N 1
ATOM 1460 C CA . ASP A 1 173 ? -11.401 -5.958 -29.127 1.00 52.59 173 ASP A CA 1
ATOM 1461 C C . ASP A 1 173 ? -11.743 -5.387 -27.727 1.00 52.59 173 ASP A C 1
ATOM 1463 O O . ASP A 1 173 ? -12.639 -5.880 -27.034 1.00 52.59 173 ASP A O 1
ATOM 1467 N N . GLY A 1 174 ? -11.045 -4.325 -27.306 1.00 55.75 174 GLY A N 1
ATOM 1468 C CA . GLY A 1 174 ? -11.266 -3.602 -26.054 1.00 55.75 174 GLY A CA 1
ATOM 1469 C C . GLY A 1 174 ? -9.980 -3.345 -25.264 1.00 55.75 174 GLY A C 1
ATOM 1470 O O . GLY A 1 174 ? -9.117 -4.212 -25.150 1.00 55.75 174 GLY A O 1
ATOM 1471 N N . ASP A 1 175 ? -9.899 -2.166 -24.645 1.00 61.62 175 ASP A N 1
ATOM 1472 C CA . ASP A 1 175 ? -8.762 -1.682 -23.847 1.00 61.62 175 ASP A CA 1
ATOM 1473 C C . ASP A 1 175 ? -8.640 -2.403 -22.487 1.00 61.62 175 ASP A C 1
ATOM 1475 O O . ASP A 1 175 ? -8.820 -1.815 -21.408 1.00 61.62 175 ASP A O 1
ATOM 1479 N N . ARG A 1 176 ? -8.362 -3.711 -22.500 1.00 70.44 176 ARG A N 1
ATOM 1480 C CA . ARG A 1 176 ? -8.154 -4.476 -21.266 1.00 70.44 176 ARG A CA 1
ATOM 1481 C C . ARG A 1 176 ? -6.926 -3.923 -20.539 1.00 70.44 176 ARG A C 1
ATOM 1483 O O . ARG A 1 176 ? -5.913 -3.615 -21.150 1.00 70.44 176 ARG A O 1
ATOM 1490 N N . TYR A 1 177 ? -7.023 -3.753 -19.225 1.00 77.62 177 TYR A N 1
ATOM 1491 C CA . TYR A 1 177 ? -5.920 -3.312 -18.363 1.00 77.62 177 TYR A CA 1
ATOM 1492 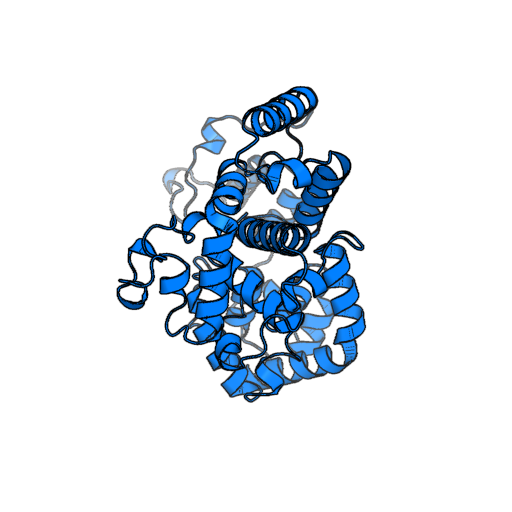C C . TYR A 1 177 ? -5.260 -1.951 -18.691 1.00 77.62 177 TYR A C 1
ATOM 1494 O O . TYR A 1 177 ? -4.197 -1.654 -18.152 1.00 77.62 177 TYR A O 1
ATOM 1502 N N . ARG A 1 178 ? -5.889 -1.063 -19.478 1.00 80.06 178 ARG A N 1
ATOM 1503 C CA . ARG A 1 178 ? -5.284 0.224 -19.901 1.00 80.06 178 ARG A CA 1
ATOM 1504 C C . ARG A 1 178 ? -4.773 1.096 -18.766 1.00 80.06 178 ARG A C 1
ATOM 1506 O O . ARG A 1 178 ? -3.708 1.692 -18.868 1.00 80.06 178 ARG A O 1
ATOM 1513 N N . ILE A 1 179 ? -5.532 1.186 -17.676 1.00 83.06 179 ILE A N 1
ATOM 1514 C CA . ILE A 1 179 ? -5.121 1.977 -16.508 1.00 83.06 179 ILE A CA 1
ATOM 1515 C C . ILE A 1 179 ? -4.047 1.274 -15.667 1.00 83.06 179 ILE A C 1
ATOM 1517 O O . ILE A 1 179 ? -3.453 1.917 -14.812 1.00 83.06 179 ILE A O 1
ATOM 1521 N N . TRP A 1 180 ? -3.794 -0.016 -15.896 1.00 86.38 180 TRP A N 1
ATOM 1522 C CA . TRP A 1 180 ? -2.757 -0.796 -15.220 1.00 86.38 180 TRP A CA 1
ATOM 1523 C C . TRP A 1 180 ? -1.455 -0.843 -16.024 1.00 86.38 180 TRP A C 1
ATOM 1525 O O . TRP A 1 180 ? -0.394 -0.916 -15.417 1.00 86.38 180 TRP A O 1
ATOM 1535 N N . LEU A 1 181 ? -1.488 -0.698 -17.357 1.00 83.62 181 LEU A N 1
ATOM 1536 C CA . LEU A 1 181 ? -0.276 -0.556 -18.174 1.00 83.62 181 LEU A CA 1
ATOM 1537 C C . LEU A 1 181 ? 0.366 0.837 -17.998 1.00 83.62 181 LEU A C 1
ATOM 1539 O O . LEU A 1 181 ? 0.406 1.688 -18.886 1.00 83.62 181 LEU A O 1
ATOM 1543 N N . GLN A 1 182 ? 0.867 1.073 -16.791 1.00 86.69 182 GLN A N 1
ATOM 1544 C CA . GLN A 1 182 ? 1.516 2.288 -16.321 1.00 86.69 182 GLN A CA 1
ATOM 1545 C C . GLN A 1 182 ? 2.969 2.347 -16.826 1.00 86.69 182 GLN A C 1
ATOM 1547 O O . GLN A 1 182 ? 3.907 2.316 -16.030 1.00 86.69 182 GLN A O 1
ATOM 1552 N N . ILE A 1 183 ? 3.166 2.443 -18.151 1.00 89.31 183 ILE A N 1
ATOM 1553 C CA . ILE A 1 183 ? 4.499 2.435 -18.795 1.00 89.31 183 ILE A CA 1
ATOM 1554 C C . ILE A 1 183 ? 5.438 3.479 -18.187 1.00 89.31 183 ILE A C 1
ATOM 1556 O O . ILE A 1 183 ? 6.589 3.172 -17.895 1.00 89.31 183 ILE A O 1
ATOM 1560 N N . LEU A 1 184 ? 4.963 4.707 -17.954 1.00 89.25 184 LEU A N 1
ATOM 1561 C CA . LEU A 1 184 ? 5.807 5.773 -17.406 1.00 89.25 184 LEU A CA 1
ATOM 1562 C C . LEU A 1 184 ? 6.262 5.482 -15.961 1.00 89.25 184 LEU A C 1
ATOM 1564 O O . LEU A 1 184 ? 7.464 5.581 -15.704 1.00 89.25 184 LEU A O 1
ATOM 1568 N N . PRO A 1 185 ? 5.373 5.108 -15.016 1.00 92.00 185 PRO A N 1
ATOM 1569 C CA . PRO A 1 185 ? 5.791 4.577 -13.719 1.00 92.00 185 PRO A CA 1
ATOM 1570 C C . PRO A 1 185 ? 6.740 3.381 -13.798 1.00 92.00 185 PRO A C 1
ATOM 1572 O O . PRO A 1 185 ? 7.784 3.417 -13.154 1.00 92.00 185 PRO A O 1
ATOM 1575 N N . LEU A 1 186 ? 6.420 2.359 -14.598 1.00 94.38 186 LEU A N 1
ATOM 1576 C CA . LEU A 1 186 ? 7.244 1.154 -14.740 1.00 94.38 186 LEU A CA 1
ATOM 1577 C C . LEU A 1 186 ? 8.649 1.492 -15.243 1.00 94.38 186 LEU A C 1
ATOM 1579 O O . LEU A 1 186 ? 9.633 1.082 -14.634 1.00 94.38 186 LEU A O 1
ATOM 1583 N N . TYR A 1 187 ? 8.754 2.296 -16.302 1.00 94.19 187 TYR A N 1
ATOM 1584 C CA . TYR A 1 187 ? 10.038 2.711 -16.860 1.00 94.19 187 TYR A CA 1
ATOM 1585 C C . TYR A 1 187 ? 10.837 3.562 -15.868 1.00 94.19 187 TYR A C 1
ATOM 1587 O O . TYR A 1 187 ? 12.043 3.376 -15.722 1.00 94.19 187 TYR A O 1
ATOM 1595 N N . ARG A 1 188 ? 10.173 4.461 -15.126 1.00 92.69 188 ARG A N 1
ATOM 1596 C CA . ARG A 1 188 ? 10.812 5.239 -14.053 1.00 92.69 188 ARG A CA 1
ATOM 1597 C C . ARG A 1 188 ? 11.382 4.328 -12.970 1.00 92.69 188 ARG A C 1
ATOM 1599 O O . ARG A 1 188 ? 12.533 4.516 -12.587 1.00 92.69 188 ARG A O 1
ATOM 1606 N N . PHE A 1 189 ? 10.588 3.381 -12.471 1.00 95.06 189 PHE A N 1
ATOM 1607 C CA . PHE A 1 189 ? 11.031 2.428 -11.456 1.00 95.06 189 PHE A CA 1
ATOM 1608 C C . PHE A 1 189 ? 12.207 1.606 -11.958 1.00 95.06 189 PHE A C 1
ATOM 1610 O O . PHE A 1 189 ? 13.232 1.576 -11.296 1.00 95.06 189 PHE A O 1
ATOM 1617 N N . SER A 1 190 ? 12.094 1.042 -13.158 1.00 94.81 190 SER A N 1
ATOM 1618 C CA . SER A 1 190 ? 13.145 0.262 -13.807 1.00 94.81 190 SER A CA 1
ATOM 1619 C C . SER A 1 190 ? 14.460 1.036 -13.943 1.00 94.81 190 SER A C 1
ATOM 1621 O O . SER A 1 190 ? 15.525 0.552 -13.561 1.00 94.81 190 SER A O 1
ATOM 1623 N N . ARG A 1 191 ? 14.390 2.288 -14.419 1.00 93.00 191 ARG A N 1
ATOM 1624 C CA . ARG A 1 191 ? 15.564 3.134 -14.673 1.00 93.00 191 ARG A CA 1
ATOM 1625 C C . ARG A 1 191 ? 16.319 3.545 -13.410 1.00 93.00 191 ARG A C 1
ATOM 1627 O O . ARG A 1 191 ? 17.518 3.794 -13.487 1.00 93.00 191 ARG A O 1
ATOM 1634 N N . HIS A 1 192 ? 15.620 3.664 -12.286 1.00 92.50 192 HIS A N 1
ATOM 1635 C CA . HIS A 1 192 ? 16.165 4.176 -11.025 1.00 92.50 192 HIS A CA 1
ATOM 1636 C C . HIS A 1 192 ? 16.062 3.157 -9.886 1.00 92.50 192 HIS A C 1
ATOM 1638 O O . HIS A 1 192 ? 16.073 3.536 -8.717 1.00 92.50 192 HIS A O 1
ATOM 1644 N N . LEU A 1 193 ? 15.937 1.875 -10.228 1.00 92.94 193 LEU A N 1
ATOM 1645 C CA . LEU A 1 193 ? 15.569 0.813 -9.299 1.00 92.94 193 LEU A CA 1
ATOM 1646 C C . LEU A 1 193 ? 16.551 0.681 -8.134 1.00 92.94 193 LEU A C 1
ATOM 1648 O O . LEU A 1 193 ? 16.121 0.636 -6.986 1.00 92.94 193 LEU A O 1
ATOM 1652 N N . ASP A 1 194 ? 17.851 0.720 -8.429 1.00 90.44 194 ASP A N 1
ATOM 1653 C CA . ASP A 1 194 ? 18.914 0.630 -7.420 1.00 90.44 194 ASP A CA 1
ATOM 1654 C C . ASP A 1 194 ? 18.864 1.815 -6.456 1.00 90.44 194 ASP A C 1
ATOM 1656 O O . ASP A 1 194 ? 18.922 1.652 -5.243 1.00 90.44 194 ASP A O 1
ATOM 1660 N N . THR A 1 195 ? 18.643 3.025 -6.972 1.00 90.62 195 THR A N 1
ATOM 1661 C CA . THR A 1 195 ? 18.540 4.203 -6.107 1.00 90.62 195 THR A CA 1
ATOM 1662 C C . THR A 1 195 ? 17.244 4.210 -5.296 1.00 90.62 195 THR A C 1
ATOM 1664 O O . THR A 1 195 ? 17.220 4.726 -4.181 1.00 90.62 195 THR A O 1
ATOM 1667 N N . TYR A 1 196 ? 16.159 3.625 -5.814 1.00 92.44 196 TYR A N 1
ATOM 1668 C CA . TYR A 1 196 ? 14.948 3.398 -5.026 1.00 92.44 196 TYR A CA 1
ATOM 1669 C C . TYR A 1 196 ? 15.160 2.345 -3.936 1.00 92.44 196 TYR A C 1
ATOM 1671 O O . TYR A 1 196 ? 14.615 2.520 -2.847 1.00 92.44 196 TYR A O 1
ATOM 1679 N N . ARG A 1 197 ? 15.970 1.306 -4.184 1.00 91.81 197 ARG A N 1
ATOM 1680 C CA . ARG A 1 197 ? 16.380 0.340 -3.156 1.00 91.81 197 ARG A CA 1
ATOM 1681 C C . ARG A 1 197 ? 17.147 1.032 -2.035 1.00 91.81 197 ARG A C 1
ATOM 1683 O O . ARG A 1 197 ? 16.703 0.987 -0.894 1.00 91.81 197 ARG A O 1
ATOM 1690 N N . GLU A 1 198 ? 18.215 1.752 -2.376 1.00 90.00 198 GLU A N 1
ATOM 1691 C CA . GLU A 1 198 ? 19.025 2.507 -1.411 1.00 90.00 198 GLU A CA 1
ATOM 1692 C C . GLU A 1 198 ? 18.169 3.476 -0.584 1.00 90.00 198 GLU A C 1
ATOM 1694 O O . GLU A 1 198 ? 18.323 3.586 0.631 1.00 90.00 198 GLU A O 1
ATOM 1699 N N . LEU A 1 199 ? 17.226 4.163 -1.233 1.00 89.88 199 LEU A N 1
ATOM 1700 C CA . LEU A 1 199 ? 16.324 5.100 -0.577 1.00 89.88 199 LEU A CA 1
ATOM 1701 C C . LEU A 1 199 ? 15.356 4.402 0.406 1.00 89.88 199 LEU A C 1
ATOM 1703 O O . LEU A 1 199 ? 15.071 4.955 1.473 1.00 89.88 199 LEU A O 1
ATOM 1707 N N . LEU A 1 200 ? 14.860 3.204 0.081 1.00 91.81 200 LEU A N 1
ATOM 1708 C CA . LEU A 1 200 ? 14.048 2.394 0.994 1.00 91.81 200 LEU A CA 1
ATOM 1709 C C . LEU A 1 200 ? 14.883 1.889 2.179 1.00 91.81 200 LEU A C 1
ATOM 1711 O O . LEU A 1 200 ? 14.464 2.073 3.320 1.00 91.81 200 LEU A O 1
ATOM 1715 N N . ASP A 1 201 ? 16.075 1.348 1.934 1.00 89.88 201 ASP A N 1
ATOM 1716 C CA . ASP A 1 201 ? 16.959 0.833 2.990 1.00 89.88 201 ASP A CA 1
ATOM 1717 C C . ASP A 1 201 ? 17.396 1.955 3.954 1.00 89.88 201 ASP A C 1
ATOM 1719 O O . ASP A 1 201 ? 17.377 1.803 5.176 1.00 89.88 201 ASP A O 1
ATOM 1723 N N . MET A 1 202 ? 17.701 3.147 3.427 1.00 87.62 202 MET A N 1
ATOM 1724 C CA . MET A 1 202 ? 17.958 4.334 4.252 1.00 87.62 202 MET A CA 1
ATOM 1725 C C . MET A 1 202 ? 16.743 4.760 5.074 1.00 87.62 202 MET A C 1
ATOM 1727 O O . MET A 1 202 ? 16.898 5.288 6.180 1.00 87.62 202 MET A O 1
ATOM 1731 N N . SER A 1 203 ? 15.541 4.569 4.527 1.00 87.62 203 SER A N 1
ATOM 1732 C CA . SER A 1 203 ? 14.314 4.904 5.237 1.00 87.62 203 SER A CA 1
ATOM 1733 C C . SER A 1 203 ? 14.145 4.016 6.466 1.00 87.62 203 SER A C 1
ATOM 1735 O O . SER A 1 203 ? 13.828 4.535 7.533 1.00 87.62 203 SER A O 1
ATOM 1737 N N . GLU A 1 204 ? 14.427 2.717 6.362 1.00 88.56 204 GLU A N 1
ATOM 1738 C CA . GLU A 1 204 ? 14.387 1.823 7.523 1.00 88.56 204 GLU A CA 1
ATOM 1739 C C . GLU A 1 204 ? 15.291 2.314 8.661 1.00 88.56 204 GLU A C 1
ATOM 1741 O O . GLU A 1 204 ? 14.870 2.346 9.814 1.00 88.56 204 GLU A O 1
ATOM 1746 N N . ALA A 1 205 ? 16.498 2.774 8.331 1.00 82.56 205 ALA A N 1
ATOM 1747 C CA . ALA A 1 205 ? 17.468 3.186 9.336 1.00 82.56 205 ALA A CA 1
ATOM 1748 C C . ALA A 1 205 ? 17.187 4.570 9.962 1.00 82.56 205 ALA A C 1
ATOM 1750 O O . ALA A 1 205 ? 17.500 4.781 11.135 1.00 82.56 205 ALA A O 1
ATOM 1751 N N . PHE A 1 206 ? 16.654 5.541 9.201 1.00 79.94 206 PHE A N 1
ATOM 1752 C CA . PHE A 1 206 ? 16.633 6.952 9.634 1.00 79.94 206 PHE A CA 1
ATOM 1753 C C . PHE A 1 206 ? 15.397 7.776 9.218 1.00 79.94 206 PHE A C 1
ATOM 1755 O O . PHE A 1 206 ? 15.443 9.008 9.286 1.00 79.94 206 PHE A O 1
ATOM 1762 N N . LEU A 1 207 ? 14.286 7.168 8.780 1.00 86.06 207 LEU A N 1
ATOM 1763 C CA . LEU A 1 207 ? 13.140 7.938 8.271 1.00 86.06 207 LEU A CA 1
ATOM 1764 C C . LEU A 1 207 ? 12.414 8.745 9.359 1.00 86.06 207 LEU A C 1
ATOM 1766 O O . LEU A 1 207 ? 11.560 8.238 10.091 1.00 86.06 207 LEU A O 1
ATOM 1770 N N . GLU A 1 208 ? 12.666 10.049 9.406 1.00 85.62 208 GLU A N 1
ATOM 1771 C CA . GLU A 1 208 ? 11.926 10.982 10.265 1.00 85.62 208 GLU A CA 1
ATOM 1772 C C . GLU A 1 208 ? 10.659 11.541 9.612 1.00 85.62 208 GLU A C 1
ATOM 1774 O O . GLU A 1 208 ? 9.678 11.749 10.318 1.00 85.62 208 GLU A O 1
ATOM 1779 N N . ASP A 1 209 ? 10.650 11.736 8.290 1.00 88.62 209 ASP A N 1
ATOM 1780 C CA . ASP A 1 209 ? 9.479 12.185 7.533 1.00 88.62 209 ASP A CA 1
ATOM 1781 C C . ASP A 1 209 ? 9.340 11.369 6.243 1.00 88.62 209 ASP A C 1
ATOM 1783 O O . ASP A 1 209 ? 10.217 11.370 5.382 1.00 88.62 209 ASP A O 1
ATOM 1787 N N . ILE A 1 210 ? 8.198 10.702 6.072 1.00 90.62 210 ILE A N 1
ATOM 1788 C CA . ILE A 1 210 ? 7.867 9.954 4.850 1.00 90.62 210 ILE A CA 1
ATOM 1789 C C . ILE A 1 210 ? 7.830 10.844 3.594 1.00 90.62 210 ILE A C 1
ATOM 1791 O O . ILE A 1 210 ? 7.960 10.360 2.468 1.00 90.62 210 ILE A O 1
ATOM 1795 N N . GLY A 1 211 ? 7.692 12.161 3.768 1.00 88.00 211 GLY A N 1
ATOM 1796 C CA . GLY A 1 211 ? 7.844 13.152 2.712 1.00 88.00 211 GLY A CA 1
ATOM 1797 C C . GLY A 1 211 ? 9.231 13.150 2.065 1.00 88.00 211 GLY A C 1
ATOM 1798 O O . GLY A 1 211 ? 9.312 13.362 0.852 1.00 88.00 211 GLY A O 1
ATOM 1799 N N . ASP A 1 212 ? 10.292 12.849 2.823 1.00 86.81 212 ASP A N 1
ATOM 1800 C CA . ASP A 1 212 ? 11.668 12.777 2.313 1.00 86.81 212 ASP A CA 1
ATOM 1801 C C . ASP A 1 212 ? 11.827 11.647 1.286 1.00 86.81 212 ASP A C 1
ATOM 1803 O O . ASP A 1 212 ? 12.471 11.827 0.253 1.00 86.81 212 ASP A O 1
ATOM 1807 N N . LEU A 1 213 ? 11.154 10.517 1.517 1.00 87.75 213 LEU A N 1
ATOM 1808 C CA . LEU A 1 213 ? 11.094 9.377 0.599 1.00 87.75 213 LEU A CA 1
ATOM 1809 C C . LEU A 1 213 ? 10.306 9.711 -0.677 1.00 87.75 213 LEU A C 1
ATOM 1811 O O . LEU A 1 213 ? 10.689 9.338 -1.785 1.00 87.75 213 LEU A O 1
ATOM 1815 N N . LEU A 1 214 ? 9.185 10.424 -0.544 1.00 89.44 214 LEU A N 1
ATOM 1816 C CA . LEU A 1 214 ? 8.329 10.756 -1.684 1.00 89.44 214 LEU A CA 1
ATOM 1817 C C . LEU A 1 214 ? 8.901 11.874 -2.565 1.00 89.44 214 LEU A C 1
ATOM 1819 O O . LEU A 1 214 ? 8.524 11.981 -3.739 1.00 89.44 214 LEU A O 1
ATOM 1823 N N . ARG A 1 215 ? 9.768 12.726 -2.007 1.00 88.75 215 ARG A N 1
ATOM 1824 C CA . ARG A 1 215 ? 10.330 13.912 -2.668 1.00 88.75 215 ARG A CA 1
ATOM 1825 C C . ARG A 1 215 ? 11.836 14.055 -2.416 1.00 88.75 215 ARG A C 1
ATOM 1827 O O . ARG A 1 215 ? 12.273 15.095 -1.905 1.00 88.75 215 ARG A O 1
ATOM 1834 N N . PRO A 1 216 ? 12.640 13.060 -2.824 1.00 85.19 216 PRO A N 1
ATOM 1835 C CA . PRO A 1 216 ? 14.047 12.981 -2.448 1.00 85.19 216 PRO A CA 1
ATOM 1836 C C . PRO A 1 216 ? 14.863 14.187 -2.922 1.00 85.19 216 PRO A C 1
ATOM 1838 O O . PRO A 1 216 ? 15.676 14.716 -2.170 1.00 85.19 216 PRO A O 1
ATOM 1841 N N . ALA A 1 217 ? 14.578 14.700 -4.122 1.00 82.44 217 ALA A N 1
ATOM 1842 C CA . ALA A 1 217 ? 15.249 15.876 -4.679 1.00 82.44 217 ALA A CA 1
ATOM 1843 C C . ALA A 1 217 ? 15.025 17.174 -3.879 1.00 82.44 217 ALA A C 1
ATOM 1845 O O . ALA A 1 217 ? 15.826 18.103 -3.969 1.00 82.44 217 ALA A O 1
ATOM 1846 N N . SER A 1 218 ? 13.942 17.254 -3.101 1.00 83.50 218 SER A N 1
ATOM 1847 C CA . SER A 1 218 ? 13.624 18.418 -2.263 1.00 83.50 218 SER A CA 1
ATOM 1848 C C . SER A 1 218 ? 14.017 18.241 -0.794 1.00 83.50 218 SER A C 1
ATOM 1850 O O . SER A 1 218 ? 13.881 19.180 -0.009 1.00 83.50 218 SER A O 1
ATOM 1852 N N . SER A 1 219 ? 14.502 17.054 -0.414 1.00 84.19 219 SER A N 1
ATOM 1853 C CA . SER A 1 219 ? 14.868 16.746 0.964 1.00 84.19 219 SER A CA 1
ATOM 1854 C C . SER A 1 219 ? 16.247 17.307 1.299 1.00 84.19 219 SER A C 1
ATOM 1856 O O . SER A 1 219 ? 17.261 16.934 0.706 1.00 84.19 219 SER A O 1
ATOM 1858 N N . SER A 1 220 ? 16.313 18.173 2.310 1.00 83.75 220 SER A N 1
ATOM 1859 C CA . SER A 1 220 ? 17.589 18.662 2.841 1.00 83.75 220 SER A CA 1
ATOM 1860 C C . SER A 1 220 ? 18.406 17.556 3.516 1.00 83.75 220 SER A C 1
ATOM 1862 O O . SER A 1 220 ? 19.630 17.661 3.566 1.00 83.75 220 SER A O 1
ATOM 1864 N N . ARG A 1 221 ? 17.752 16.487 3.990 1.00 81.88 221 ARG A N 1
ATOM 1865 C CA . ARG A 1 221 ? 18.386 15.34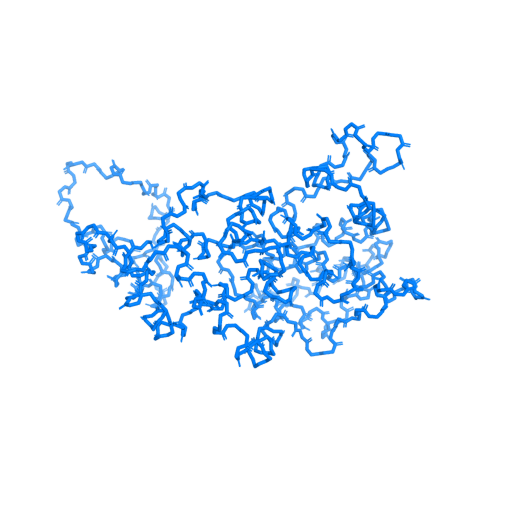0 4.660 1.00 81.88 221 ARG A CA 1
ATOM 1866 C C . ARG A 1 221 ? 19.072 14.388 3.691 1.00 81.88 221 ARG A C 1
ATOM 1868 O O . ARG A 1 221 ? 20.068 13.772 4.049 1.00 81.88 221 ARG A O 1
ATOM 1875 N N . LEU A 1 222 ? 18.560 14.300 2.465 1.00 81.25 222 LEU A N 1
ATOM 1876 C CA . LEU A 1 222 ? 19.154 13.506 1.386 1.00 81.25 222 LEU A CA 1
ATOM 1877 C C . LEU A 1 222 ? 20.162 14.318 0.553 1.00 81.25 222 LEU A C 1
ATOM 1879 O O . LEU A 1 222 ? 20.732 13.828 -0.423 1.00 81.25 222 LEU A O 1
ATOM 1883 N N . SER A 1 223 ? 20.423 15.569 0.940 1.00 79.19 223 SER A N 1
ATOM 1884 C CA . SER A 1 223 ? 21.454 16.385 0.309 1.00 79.19 223 SER A CA 1
ATOM 1885 C C . SER A 1 223 ? 22.841 15.797 0.576 1.00 79.19 223 SER A C 1
ATOM 1887 O O . SER A 1 223 ? 23.213 15.529 1.716 1.00 79.19 223 SER A O 1
ATOM 1889 N N . GLY A 1 224 ? 23.624 15.600 -0.486 1.00 76.62 224 GLY A N 1
ATOM 1890 C CA . GLY A 1 224 ? 24.981 15.052 -0.397 1.00 76.62 224 GLY A CA 1
ATOM 1891 C C . GLY A 1 224 ? 25.074 13.523 -0.316 1.00 76.62 224 GLY A C 1
ATOM 1892 O O . GLY A 1 224 ? 26.188 13.011 -0.345 1.00 76.62 224 GLY A O 1
ATOM 1893 N N . THR A 1 225 ? 23.953 12.789 -0.286 1.00 78.38 225 THR A N 1
ATOM 1894 C CA . THR A 1 225 ? 23.949 11.308 -0.289 1.00 78.38 225 THR A CA 1
ATOM 1895 C C . THR A 1 225 ? 24.042 10.704 -1.693 1.00 78.38 225 THR A C 1
ATOM 1897 O O . THR A 1 225 ? 24.222 9.503 -1.835 1.00 78.38 225 THR A O 1
ATOM 1900 N N . GLY A 1 226 ? 23.906 11.523 -2.744 1.00 72.88 226 GLY A N 1
ATOM 1901 C CA . GLY A 1 226 ? 23.804 11.069 -4.138 1.00 72.88 226 GLY A CA 1
ATOM 1902 C C . GLY A 1 226 ? 22.373 10.734 -4.587 1.00 72.88 226 GLY A C 1
ATOM 1903 O O . GLY A 1 226 ? 22.097 10.760 -5.783 1.00 72.88 226 GLY A O 1
ATOM 1904 N N . ILE A 1 227 ? 21.436 10.550 -3.647 1.00 74.44 227 ILE A N 1
ATOM 1905 C CA . ILE A 1 227 ? 20.028 10.183 -3.911 1.00 74.44 227 ILE A CA 1
ATOM 1906 C C . ILE A 1 227 ? 19.169 11.388 -4.346 1.00 74.44 227 ILE A C 1
ATOM 1908 O O . ILE A 1 227 ? 18.107 11.233 -4.948 1.00 74.44 227 ILE A O 1
ATOM 1912 N N . GLY A 1 228 ? 19.643 12.619 -4.133 1.00 61.72 228 GLY A N 1
ATOM 1913 C CA . GLY A 1 228 ? 18.917 13.849 -4.488 1.00 61.72 228 GLY A CA 1
ATOM 1914 C C . GLY A 1 228 ? 18.634 14.064 -5.987 1.00 61.72 228 GLY A C 1
ATOM 1915 O O . GLY A 1 228 ? 18.017 15.063 -6.344 1.00 61.72 228 GLY A O 1
ATOM 1916 N N . VAL A 1 229 ? 19.075 13.166 -6.877 1.00 67.12 229 VAL A N 1
ATOM 1917 C CA . VAL A 1 229 ? 18.862 13.253 -8.339 1.00 67.12 229 VAL A CA 1
ATOM 1918 C C . VAL A 1 229 ? 17.724 12.333 -8.819 1.00 67.12 229 VAL A C 1
ATOM 1920 O O . VAL A 1 229 ? 17.382 12.316 -10.000 1.00 67.12 229 VAL A O 1
ATOM 1923 N N . VAL A 1 230 ? 17.109 11.565 -7.917 1.00 77.25 230 VAL A N 1
ATOM 1924 C CA . VAL A 1 230 ? 16.061 10.600 -8.270 1.00 77.25 230 VAL A CA 1
ATOM 1925 C C . VAL A 1 230 ? 14.715 11.298 -8.522 1.00 77.25 230 VAL A C 1
ATOM 1927 O O . VAL A 1 230 ? 14.352 12.213 -7.775 1.00 77.25 230 VAL A O 1
ATOM 1930 N N . PRO A 1 231 ? 13.931 10.874 -9.536 1.00 80.81 231 PRO A N 1
ATOM 1931 C CA . PRO A 1 231 ? 12.602 11.426 -9.779 1.00 80.81 231 PRO A CA 1
ATOM 1932 C C . PRO A 1 231 ? 11.661 11.264 -8.583 1.00 80.81 231 PRO A C 1
ATOM 1934 O O . PRO A 1 231 ? 11.617 10.202 -7.956 1.00 80.81 231 PRO A O 1
ATOM 1937 N N . GLU A 1 232 ? 10.843 12.291 -8.327 1.00 86.06 232 GLU A N 1
ATOM 1938 C CA . GLU A 1 232 ? 9.852 12.267 -7.250 1.00 86.06 232 GLU A CA 1
ATOM 1939 C C . GLU A 1 232 ? 8.878 11.087 -7.378 1.00 86.06 232 GLU A C 1
ATOM 1941 O O . GLU A 1 232 ? 8.395 10.739 -8.464 1.00 86.06 232 GLU A O 1
ATOM 1946 N N . LEU A 1 233 ? 8.541 10.516 -6.225 1.00 87.88 233 LEU A N 1
ATOM 1947 C CA . LEU A 1 233 ? 7.627 9.389 -6.090 1.00 87.88 233 LEU A CA 1
ATOM 1948 C C . LEU A 1 233 ? 6.225 9.822 -5.673 1.00 87.88 233 LEU A C 1
ATOM 1950 O O . LEU A 1 233 ? 5.292 9.041 -5.827 1.00 87.88 233 LEU A O 1
ATOM 1954 N N . ARG A 1 234 ? 6.029 11.064 -5.203 1.00 87.56 234 ARG A N 1
ATOM 1955 C CA . ARG A 1 234 ? 4.731 11.536 -4.686 1.00 87.56 234 ARG A CA 1
ATOM 1956 C C . ARG A 1 234 ? 3.562 11.278 -5.640 1.00 87.56 234 ARG A C 1
ATOM 1958 O O . ARG A 1 234 ? 2.519 10.821 -5.188 1.00 87.56 234 ARG A O 1
ATOM 1965 N N . ALA A 1 235 ? 3.723 11.571 -6.931 1.00 83.81 235 ALA A N 1
ATOM 1966 C CA . ALA A 1 235 ? 2.654 11.389 -7.917 1.00 83.81 235 ALA A CA 1
ATOM 1967 C C . ALA A 1 235 ? 2.435 9.922 -8.322 1.00 83.81 235 ALA A C 1
ATOM 1969 O O . ALA A 1 235 ? 1.366 9.594 -8.823 1.00 83.81 235 ALA A O 1
ATOM 1970 N N . THR A 1 236 ? 3.437 9.061 -8.126 1.00 88.62 236 THR A N 1
ATOM 1971 C CA . THR A 1 236 ? 3.395 7.657 -8.555 1.00 88.62 236 THR A CA 1
ATOM 1972 C C . THR A 1 236 ? 2.974 6.725 -7.425 1.00 88.62 236 THR A C 1
ATOM 1974 O O . THR A 1 236 ? 2.202 5.803 -7.649 1.00 88.62 236 THR A O 1
ATOM 1977 N N . LEU A 1 237 ? 3.501 6.946 -6.221 1.00 90.94 237 LEU A N 1
ATOM 1978 C CA . LEU A 1 237 ? 3.262 6.101 -5.058 1.00 90.94 237 LEU A CA 1
ATOM 1979 C C . LEU A 1 237 ? 2.245 6.697 -4.097 1.00 90.94 237 LEU A C 1
ATOM 1981 O O . LEU A 1 237 ? 1.488 5.926 -3.532 1.00 90.94 237 LEU A O 1
ATOM 1985 N N . GLY A 1 238 ? 2.183 8.020 -3.901 1.00 90.38 238 GLY A N 1
ATOM 1986 C CA . GLY A 1 238 ? 1.221 8.630 -2.972 1.00 90.38 238 GLY A CA 1
ATOM 1987 C C . GLY A 1 238 ? 1.155 7.897 -1.621 1.00 90.38 238 GLY A C 1
ATOM 1988 O O . GLY A 1 238 ? 2.179 7.725 -0.968 1.00 90.38 238 GLY A O 1
ATOM 1989 N N . THR A 1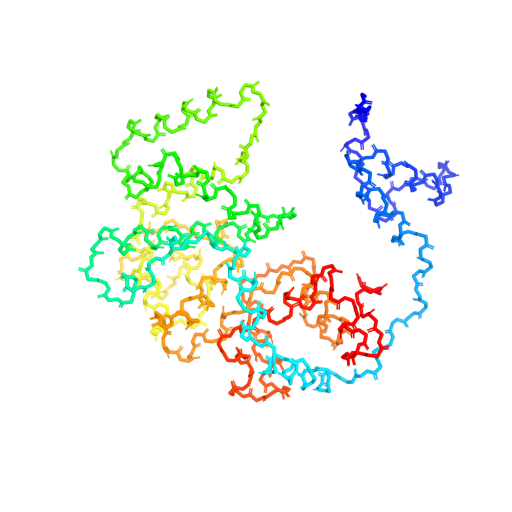 239 ? -0.038 7.428 -1.237 1.00 91.19 239 THR A N 1
ATOM 1990 C CA . THR A 1 239 ? -0.306 6.582 -0.047 1.00 91.19 239 THR A CA 1
ATOM 1991 C C . THR A 1 239 ? 0.063 5.100 -0.223 1.00 91.19 239 THR A C 1
ATOM 1993 O O . THR A 1 239 ? 0.112 4.336 0.742 1.00 91.19 239 THR A O 1
ATOM 1996 N N . GLY A 1 240 ? 0.353 4.665 -1.448 1.00 94.56 240 GLY A N 1
ATOM 1997 C CA . GLY A 1 240 ? 0.884 3.340 -1.770 1.00 94.56 240 GLY A CA 1
ATOM 1998 C C . GLY A 1 240 ? 2.286 3.090 -1.214 1.00 94.56 240 GLY A C 1
ATOM 1999 O O . GLY A 1 240 ? 2.721 1.947 -1.118 1.00 94.56 240 GLY A O 1
ATOM 2000 N N . VAL A 1 241 ? 2.981 4.133 -0.763 1.00 95.69 241 VAL A N 1
ATOM 2001 C CA . VAL A 1 241 ? 4.240 3.976 -0.031 1.00 95.69 241 VAL A CA 1
ATOM 2002 C C . VAL A 1 241 ? 4.042 3.336 1.348 1.00 95.69 241 VAL A C 1
ATOM 2004 O O . VAL A 1 241 ? 4.839 2.494 1.754 1.00 95.69 241 VAL A O 1
ATOM 2007 N N . ASN A 1 242 ? 2.929 3.632 2.029 1.00 96.94 242 ASN A N 1
ATOM 2008 C CA . ASN A 1 242 ? 2.584 2.979 3.292 1.00 96.94 242 ASN A CA 1
ATOM 2009 C C . ASN A 1 242 ? 2.266 1.498 3.079 1.00 96.94 242 ASN A C 1
ATOM 2011 O O . ASN A 1 242 ? 2.613 0.663 3.907 1.00 96.94 242 ASN A O 1
ATOM 2015 N N . PHE A 1 243 ? 1.642 1.166 1.941 1.00 96.50 243 PHE A N 1
ATOM 2016 C CA . PHE A 1 243 ? 1.461 -0.220 1.514 1.00 96.50 243 PHE A CA 1
ATOM 2017 C C . PHE A 1 243 ? 2.814 -0.923 1.354 1.00 96.50 243 PHE A C 1
ATOM 2019 O O . PHE A 1 243 ? 2.972 -2.026 1.865 1.00 96.50 243 PHE A O 1
ATOM 2026 N N . ILE A 1 244 ? 3.790 -0.289 0.693 1.00 97.38 244 ILE A N 1
ATOM 2027 C CA . ILE A 1 244 ? 5.128 -0.867 0.498 1.00 97.38 244 ILE A CA 1
ATOM 2028 C C . ILE A 1 244 ? 5.777 -1.163 1.852 1.00 97.38 244 ILE A C 1
ATOM 2030 O O . ILE A 1 244 ? 6.186 -2.295 2.089 1.00 97.38 244 ILE A O 1
ATOM 2034 N N . PHE A 1 245 ? 5.805 -0.191 2.765 1.00 97.62 245 PHE A N 1
ATOM 2035 C CA . PHE A 1 245 ? 6.360 -0.392 4.106 1.00 97.62 245 PHE A CA 1
ATOM 2036 C C . PHE A 1 245 ? 5.640 -1.478 4.896 1.00 97.62 245 PHE A C 1
ATOM 2038 O O . PHE A 1 245 ? 6.298 -2.322 5.503 1.00 97.62 245 PHE A O 1
ATOM 2045 N N . ARG A 1 246 ? 4.304 -1.515 4.830 1.00 97.44 246 ARG A N 1
ATOM 2046 C CA . ARG A 1 246 ? 3.517 -2.584 5.443 1.00 97.44 246 ARG A CA 1
ATOM 2047 C C . ARG A 1 246 ? 3.979 -3.954 4.964 1.00 97.44 246 ARG A C 1
ATOM 2049 O O . ARG A 1 246 ? 4.206 -4.838 5.782 1.00 97.44 246 ARG A O 1
ATOM 2056 N N . GLU A 1 247 ? 4.124 -4.135 3.653 1.00 97.19 247 GLU A N 1
ATOM 2057 C CA . GLU A 1 247 ? 4.519 -5.425 3.090 1.00 97.19 247 GLU A CA 1
ATOM 2058 C C . GLU A 1 247 ? 5.987 -5.772 3.363 1.00 97.19 247 GLU A C 1
ATOM 2060 O O . GLU A 1 247 ? 6.282 -6.941 3.609 1.00 97.19 247 GLU A O 1
ATOM 2065 N N . LEU A 1 248 ? 6.891 -4.788 3.393 1.00 97.06 248 LEU A N 1
ATOM 2066 C CA . LEU A 1 248 ? 8.293 -5.004 3.767 1.00 97.06 248 LEU A CA 1
ATOM 2067 C C . LEU A 1 248 ? 8.422 -5.480 5.219 1.00 97.06 248 LEU A C 1
ATOM 2069 O O . LEU A 1 248 ? 9.140 -6.445 5.473 1.00 97.06 248 LEU A O 1
ATOM 2073 N N . VAL A 1 249 ? 7.684 -4.874 6.155 1.00 97.25 249 VAL A N 1
ATOM 2074 C CA . VAL A 1 249 ? 7.663 -5.319 7.559 1.00 97.25 249 VAL A CA 1
ATOM 2075 C C . VAL A 1 249 ? 7.000 -6.691 7.690 1.00 97.25 249 VAL A C 1
ATOM 2077 O O . VAL A 1 249 ? 7.560 -7.601 8.294 1.00 97.25 249 VAL A O 1
ATOM 2080 N N . ARG A 1 250 ? 5.826 -6.890 7.076 1.00 96.00 250 ARG A N 1
ATOM 2081 C CA . ARG A 1 250 ? 5.056 -8.142 7.185 1.00 96.00 250 ARG A CA 1
ATOM 2082 C C . ARG A 1 250 ? 5.812 -9.365 6.656 1.00 96.00 250 ARG A C 1
ATOM 2084 O O . ARG A 1 250 ? 5.576 -10.479 7.119 1.00 96.00 250 ARG A O 1
ATOM 2091 N N . ASN A 1 251 ? 6.722 -9.162 5.703 1.00 95.12 251 ASN A N 1
ATOM 2092 C CA . ASN A 1 251 ? 7.557 -10.214 5.123 1.00 95.12 251 ASN A CA 1
ATOM 2093 C C . ASN A 1 251 ? 8.995 -10.234 5.674 1.00 95.12 251 ASN A C 1
ATOM 2095 O O . ASN A 1 251 ? 9.844 -10.938 5.120 1.00 95.12 251 ASN A O 1
ATOM 2099 N N . ASN A 1 252 ? 9.263 -9.522 6.776 1.00 95.31 252 ASN A N 1
ATOM 2100 C CA . ASN A 1 252 ? 10.562 -9.450 7.455 1.00 95.31 252 ASN A CA 1
ATOM 2101 C C . ASN A 1 252 ? 11.715 -8.985 6.547 1.00 95.31 252 ASN A C 1
ATOM 2103 O O . ASN A 1 252 ? 12.847 -9.436 6.709 1.00 95.31 252 ASN A O 1
ATOM 2107 N N . VAL A 1 253 ? 11.422 -8.136 5.557 1.00 95.19 253 VAL A N 1
ATOM 2108 C CA . VAL A 1 253 ? 12.457 -7.385 4.829 1.00 95.19 253 VAL A CA 1
ATOM 2109 C C . VAL A 1 253 ? 12.914 -6.225 5.696 1.00 95.19 253 VAL A C 1
ATOM 2111 O O . VAL A 1 253 ? 14.108 -6.061 5.903 1.00 95.19 253 VAL A O 1
ATOM 2114 N N . PHE A 1 254 ? 11.952 -5.495 6.262 1.00 95.56 254 PHE A N 1
ATOM 2115 C CA . PHE A 1 254 ? 12.213 -4.530 7.319 1.00 95.56 254 PHE A CA 1
ATOM 2116 C C . PHE A 1 254 ? 11.924 -5.150 8.684 1.00 95.56 254 PHE A C 1
ATOM 2118 O O . PHE A 1 254 ? 10.931 -5.856 8.869 1.00 95.56 254 PHE A O 1
ATOM 2125 N N . THR A 1 255 ? 12.803 -4.875 9.637 1.00 93.94 255 THR A N 1
ATOM 2126 C CA . THR A 1 255 ? 12.772 -5.372 11.014 1.00 93.94 255 THR A CA 1
ATOM 2127 C C . THR A 1 255 ? 12.821 -4.244 12.046 1.00 93.94 255 THR A C 1
ATOM 2129 O O . THR A 1 255 ? 12.488 -4.479 13.209 1.00 93.94 255 THR A O 1
ATOM 2132 N N . ASP A 1 256 ? 13.184 -3.018 11.649 1.00 93.50 256 ASP A N 1
ATOM 2133 C CA . ASP A 1 256 ? 13.192 -1.872 12.559 1.00 93.50 256 ASP A CA 1
ATOM 2134 C C . ASP A 1 256 ? 11.760 -1.419 12.912 1.00 93.50 256 ASP A C 1
ATOM 2136 O O . ASP A 1 256 ? 10.976 -0.970 12.068 1.00 93.50 256 ASP A O 1
ATOM 2140 N N . ALA A 1 257 ? 11.421 -1.493 14.202 1.00 93.38 257 ALA A N 1
ATOM 2141 C CA . ALA A 1 257 ? 10.106 -1.117 14.716 1.00 93.38 257 ALA A CA 1
ATOM 2142 C C . ALA A 1 257 ? 9.772 0.374 14.524 1.00 93.38 257 ALA A C 1
ATOM 2144 O O . ALA A 1 257 ? 8.601 0.759 14.547 1.00 93.38 257 ALA A O 1
ATOM 2145 N N . SER A 1 258 ? 10.771 1.234 14.310 1.00 92.50 258 SER A N 1
ATOM 2146 C CA . SER A 1 258 ? 10.563 2.656 14.044 1.00 92.50 258 SER A CA 1
ATOM 2147 C C . SER A 1 258 ? 9.764 2.899 12.758 1.00 92.50 258 SER A C 1
ATOM 2149 O O . SER A 1 258 ? 9.051 3.905 12.687 1.00 92.50 258 SER A O 1
ATOM 2151 N N . ILE A 1 259 ? 9.785 1.963 11.801 1.00 95.06 259 ILE A N 1
ATOM 2152 C CA . ILE A 1 259 ? 9.003 2.034 10.560 1.00 95.06 259 ILE A CA 1
ATOM 2153 C C . ILE A 1 259 ? 7.516 1.748 10.761 1.00 95.06 259 ILE A C 1
ATOM 2155 O O . ILE A 1 259 ? 6.704 2.227 9.971 1.00 95.06 259 ILE A O 1
ATOM 2159 N N . HIS A 1 260 ? 7.115 1.060 11.835 1.00 95.81 260 HIS A N 1
ATOM 2160 C CA . HIS A 1 260 ? 5.717 0.667 12.065 1.00 95.81 260 HIS A CA 1
ATOM 2161 C C . HIS A 1 260 ? 4.725 1.836 11.963 1.00 95.81 260 HIS A C 1
ATOM 2163 O O . HIS A 1 260 ? 3.613 1.670 11.460 1.00 95.81 260 HIS A O 1
ATOM 2169 N N . ARG A 1 261 ? 5.150 3.045 12.357 1.00 95.69 261 ARG A N 1
ATOM 2170 C CA . ARG A 1 261 ? 4.344 4.275 12.273 1.00 95.69 261 ARG A CA 1
ATOM 2171 C C . ARG A 1 261 ? 3.954 4.686 10.849 1.00 95.69 261 ARG A C 1
ATOM 2173 O O . ARG A 1 261 ? 3.059 5.508 10.678 1.00 95.69 261 ARG A O 1
ATOM 2180 N N . TYR A 1 262 ? 4.602 4.123 9.834 1.00 96.75 262 TYR A N 1
ATOM 2181 C CA . TYR A 1 262 ? 4.380 4.416 8.421 1.00 96.75 262 TYR A CA 1
ATOM 2182 C C . TYR A 1 262 ? 3.687 3.281 7.648 1.00 96.75 262 TYR A C 1
ATOM 2184 O O . TYR A 1 262 ? 3.505 3.399 6.438 1.00 96.75 262 TYR A O 1
ATOM 2192 N N . CYS A 1 263 ? 3.278 2.199 8.312 1.00 97.12 263 CYS A N 1
ATOM 2193 C CA . CYS A 1 263 ? 2.726 1.005 7.663 1.00 97.12 263 CYS A CA 1
ATOM 2194 C C . CYS A 1 263 ? 1.192 1.010 7.488 1.00 97.12 263 CYS A C 1
ATOM 2196 O O . CYS A 1 263 ? 0.616 -0.013 7.115 1.00 97.12 263 CYS A O 1
ATOM 2198 N N . PHE A 1 264 ? 0.506 2.129 7.744 1.00 96.69 264 PHE A N 1
ATOM 2199 C CA . PHE A 1 264 ? -0.948 2.237 7.585 1.00 96.69 264 PHE A CA 1
ATOM 2200 C C . PHE A 1 264 ? -1.295 3.029 6.318 1.00 96.69 264 PHE A C 1
ATOM 2202 O O . PHE A 1 264 ? -0.953 4.200 6.197 1.00 96.69 264 PHE A O 1
ATOM 2209 N N . SER A 1 265 ? -1.977 2.399 5.358 1.00 91.06 265 SER A N 1
ATOM 2210 C CA . SER A 1 265 ? -2.328 3.019 4.069 1.00 91.06 265 SER A CA 1
ATOM 2211 C C . SER A 1 265 ? -3.723 3.655 4.068 1.00 91.06 265 SER A C 1
ATOM 2213 O O . SER A 1 265 ? -3.965 4.586 3.305 1.00 91.06 265 SER A O 1
ATOM 2215 N N . ALA A 1 266 ? -4.631 3.165 4.924 1.00 87.56 266 ALA A N 1
ATOM 2216 C CA . ALA A 1 266 ? -5.968 3.711 5.188 1.00 87.56 266 ALA A CA 1
ATOM 2217 C C . ALA A 1 266 ? -6.732 4.195 3.937 1.00 87.56 266 ALA A C 1
ATOM 2219 O O . ALA A 1 266 ? -7.015 5.390 3.770 1.00 87.56 266 ALA A O 1
ATOM 2220 N N . PRO A 1 267 ? -7.152 3.265 3.059 1.00 89.19 267 PRO A N 1
ATOM 2221 C CA . PRO A 1 267 ? -8.042 3.607 1.955 1.00 89.19 267 PRO A CA 1
ATOM 2222 C C . PRO A 1 267 ? -9.338 4.257 2.466 1.00 89.19 267 PRO A C 1
ATOM 2224 O O . PRO A 1 267 ? -9.715 4.114 3.628 1.00 89.19 267 PRO A O 1
ATOM 2227 N N . GLU A 1 268 ? -10.064 4.953 1.585 1.00 88.81 268 GLU A N 1
ATOM 2228 C CA . GLU A 1 268 ? -11.266 5.728 1.953 1.00 88.81 268 GLU A CA 1
ATOM 2229 C C . GLU A 1 268 ? -12.260 4.960 2.831 1.00 88.81 268 GLU A C 1
ATOM 2231 O O . GLU A 1 268 ? -12.766 5.511 3.803 1.00 88.81 268 GLU A O 1
ATOM 2236 N N . ARG A 1 269 ? -12.507 3.679 2.539 1.00 88.62 269 ARG A N 1
ATOM 2237 C CA . ARG A 1 269 ? -13.430 2.863 3.338 1.00 88.62 269 ARG A CA 1
ATOM 2238 C C . ARG A 1 269 ? -12.966 2.680 4.785 1.00 88.62 269 ARG A C 1
ATOM 2240 O O . ARG A 1 269 ? -13.794 2.706 5.686 1.00 88.62 269 ARG A O 1
ATOM 2247 N N . VAL A 1 270 ? -11.659 2.538 5.007 1.00 92.75 270 VAL A N 1
ATOM 2248 C CA . VAL A 1 270 ? -11.069 2.465 6.352 1.00 92.75 270 VAL A CA 1
ATOM 2249 C C . VAL A 1 270 ? -11.199 3.812 7.055 1.00 92.75 270 VAL A C 1
ATOM 2251 O O . VAL A 1 270 ? -11.605 3.850 8.208 1.00 92.75 270 VAL A O 1
ATOM 2254 N N . ARG A 1 271 ? -10.956 4.923 6.352 1.00 91.81 271 ARG A N 1
ATOM 2255 C CA . ARG A 1 271 ? -11.142 6.273 6.914 1.00 91.81 271 ARG A CA 1
ATOM 2256 C C . ARG A 1 271 ? -12.597 6.554 7.292 1.00 91.81 271 ARG A C 1
ATOM 2258 O O . ARG A 1 271 ? -12.840 7.114 8.349 1.00 91.81 271 ARG A O 1
ATOM 2265 N N . ARG A 1 272 ? -13.567 6.100 6.488 1.00 91.06 272 ARG A N 1
ATOM 2266 C CA . ARG A 1 272 ? -15.002 6.161 6.832 1.00 91.06 272 ARG A CA 1
ATOM 2267 C C . ARG A 1 272 ? -15.329 5.350 8.081 1.00 91.06 272 ARG A C 1
ATOM 2269 O O . ARG A 1 272 ? -16.061 5.838 8.931 1.00 91.06 272 ARG A O 1
ATOM 2276 N N . LEU A 1 273 ? -14.773 4.143 8.204 1.00 92.75 273 LEU A N 1
ATOM 2277 C CA . LEU A 1 273 ? -14.948 3.332 9.408 1.00 92.75 273 LEU A CA 1
ATOM 2278 C C . LEU A 1 273 ? -14.394 4.047 10.646 1.00 92.75 273 LEU A C 1
ATOM 2280 O O . LEU A 1 273 ? -15.060 4.062 11.670 1.00 92.75 273 LEU A O 1
ATOM 2284 N N . LEU A 1 274 ? -13.213 4.657 10.539 1.00 91.88 274 LEU A N 1
ATOM 2285 C CA . LEU A 1 274 ? -12.593 5.414 11.630 1.00 91.88 274 LEU A CA 1
ATOM 2286 C C . LEU A 1 274 ? -13.394 6.667 12.001 1.00 91.88 274 LEU A C 1
ATOM 2288 O O . LEU A 1 274 ? -13.588 6.924 13.183 1.00 91.88 274 LEU A O 1
ATOM 2292 N N . LEU A 1 275 ? -13.931 7.394 11.017 1.00 89.88 275 LEU A N 1
ATOM 2293 C CA . LEU A 1 275 ? -14.849 8.508 11.270 1.00 89.88 275 LEU A CA 1
ATOM 2294 C C . LEU A 1 275 ? -16.102 8.035 12.026 1.00 89.88 275 LEU A C 1
ATOM 2296 O O . LEU A 1 275 ? -16.521 8.656 12.992 1.00 89.88 275 LEU A O 1
ATOM 2300 N N . ALA A 1 276 ? -16.664 6.885 11.647 1.00 87.75 276 ALA A N 1
ATOM 2301 C CA . ALA A 1 276 ? -17.774 6.264 12.374 1.00 87.75 276 ALA A CA 1
ATOM 2302 C C . ALA A 1 276 ? -17.375 5.684 13.750 1.00 87.75 276 ALA A C 1
ATOM 2304 O O . ALA A 1 276 ? -18.215 5.163 14.482 1.00 87.75 276 ALA A O 1
ATOM 2305 N N . MET A 1 277 ? -16.098 5.757 14.109 1.00 88.44 277 MET A N 1
ATOM 2306 C CA . MET A 1 277 ? -15.581 5.494 15.447 1.00 88.44 277 MET A CA 1
ATOM 2307 C C . MET A 1 277 ? -15.154 6.791 16.149 1.00 88.44 277 MET A C 1
ATOM 2309 O O . MET A 1 277 ? -14.311 6.740 17.036 1.00 88.44 277 MET A O 1
ATOM 2313 N N . GLU A 1 278 ? -15.690 7.942 15.731 1.00 87.12 278 GLU A N 1
ATOM 2314 C CA . GLU A 1 278 ? -15.401 9.268 16.304 1.00 87.12 278 GLU A CA 1
ATOM 2315 C C . GLU A 1 278 ? -13.926 9.691 16.187 1.00 87.12 278 GLU A C 1
ATOM 2317 O O . GLU A 1 278 ? -13.441 10.531 16.946 1.00 87.12 278 GLU A O 1
ATOM 2322 N N . PHE A 1 279 ? -13.185 9.130 15.223 1.00 87.38 279 PHE A N 1
ATOM 2323 C CA . PHE A 1 279 ? -11.829 9.578 14.916 1.00 87.38 279 PHE A CA 1
ATOM 2324 C C . PHE A 1 279 ? -11.841 10.690 13.855 1.00 87.38 279 PHE A C 1
ATOM 2326 O O . PHE A 1 279 ? -11.553 10.468 12.676 1.00 87.38 279 PHE A O 1
ATOM 2333 N N . ASP A 1 280 ? -12.176 11.901 14.301 1.00 82.31 280 ASP A N 1
ATOM 2334 C CA . ASP A 1 280 ? -12.422 13.075 13.447 1.00 82.31 280 ASP A CA 1
ATOM 2335 C C . ASP A 1 280 ? -11.152 13.737 12.880 1.00 82.31 280 ASP A C 1
ATOM 2337 O O . ASP A 1 280 ? -11.233 14.591 11.995 1.00 82.31 280 ASP A O 1
ATOM 2341 N N . GLU A 1 281 ? -9.963 13.356 13.359 1.00 85.62 281 GLU A N 1
ATOM 2342 C CA . GLU A 1 281 ? -8.685 13.900 12.867 1.00 85.62 281 GLU A CA 1
ATOM 2343 C C . GLU A 1 281 ? -8.378 13.480 11.419 1.00 85.62 281 GLU A C 1
ATOM 2345 O O . GLU A 1 281 ? -7.558 14.102 10.740 1.00 85.62 281 GLU A O 1
ATOM 2350 N N . MET A 1 282 ? -9.047 12.434 10.927 1.00 85.00 282 MET A N 1
ATOM 2351 C CA . MET A 1 282 ? -8.845 11.890 9.590 1.00 85.00 282 MET A CA 1
ATOM 2352 C C . MET A 1 282 ? -9.758 12.552 8.558 1.00 85.00 282 MET A C 1
ATOM 2354 O O . MET A 1 282 ? -10.979 12.394 8.575 1.00 85.00 282 MET A O 1
ATOM 2358 N N . ASP A 1 283 ? -9.162 13.201 7.556 1.00 83.88 283 ASP A N 1
ATOM 2359 C CA . ASP A 1 283 ? -9.905 13.629 6.370 1.00 83.88 283 ASP A CA 1
ATOM 2360 C C . ASP A 1 283 ? -10.341 12.388 5.572 1.00 83.88 283 ASP A C 1
ATOM 2362 O O . ASP A 1 283 ? -9.523 11.549 5.204 1.00 83.88 283 ASP A O 1
ATOM 2366 N N . VAL A 1 284 ? -11.640 12.250 5.287 1.00 82.81 284 VAL A N 1
ATOM 2367 C CA . VAL A 1 284 ? -12.209 11.142 4.493 1.00 82.81 284 VAL A CA 1
ATOM 2368 C C . VAL A 1 284 ? -12.083 11.373 2.981 1.00 82.81 284 VAL A C 1
ATOM 2370 O O . VAL A 1 284 ? -12.037 10.426 2.193 1.00 82.81 284 VAL A O 1
ATOM 2373 N N . LYS A 1 285 ? -11.960 12.616 2.524 1.00 78.44 285 LYS A N 1
ATOM 2374 C CA . LYS A 1 285 ? -11.898 12.968 1.096 1.00 78.44 285 LYS A CA 1
ATOM 2375 C C . LYS A 1 285 ? -10.476 13.007 0.560 1.00 78.44 285 LYS A C 1
ATOM 2377 O O . LYS A 1 285 ? -10.270 12.687 -0.608 1.00 78.44 285 LYS A O 1
ATOM 2382 N N . GLN A 1 286 ? -9.511 13.384 1.388 1.00 79.88 286 GLN A N 1
ATOM 2383 C CA . GLN A 1 286 ? -8.102 13.448 1.008 1.00 79.88 286 GLN A CA 1
ATOM 2384 C C . GLN A 1 286 ? -7.278 12.575 1.938 1.00 79.88 286 GLN A C 1
ATOM 2386 O O . GLN A 1 286 ? -7.572 12.496 3.122 1.00 79.88 286 GLN A O 1
ATOM 2391 N N . SER A 1 287 ? -6.269 11.902 1.391 1.00 84.75 287 SER A N 1
ATOM 2392 C CA . SER A 1 287 ? -5.315 11.159 2.203 1.00 84.75 287 SER A CA 1
ATOM 2393 C C . SER A 1 287 ? -3.895 11.415 1.736 1.00 84.75 287 SER A C 1
ATOM 2395 O O . SER A 1 287 ? -3.634 11.616 0.543 1.00 84.75 287 SER A O 1
ATOM 2397 N N . THR A 1 288 ? -2.984 11.430 2.698 1.00 90.19 288 THR A N 1
ATOM 2398 C CA . THR A 1 288 ? -1.552 11.566 2.489 1.00 90.19 288 THR A CA 1
ATOM 2399 C C . THR A 1 288 ? -0.811 10.421 3.159 1.00 90.19 288 THR A C 1
ATOM 2401 O O . THR A 1 288 ? -1.306 9.798 4.092 1.00 90.19 288 THR A O 1
ATOM 2404 N N . ALA A 1 289 ? 0.413 10.151 2.708 1.00 92.12 289 ALA A N 1
ATOM 2405 C CA . ALA A 1 289 ? 1.216 9.089 3.304 1.00 92.12 289 ALA A CA 1
ATOM 2406 C C . ALA A 1 289 ? 1.549 9.335 4.791 1.00 92.12 289 ALA A C 1
ATOM 2408 O O . ALA A 1 289 ? 1.801 8.396 5.548 1.00 92.12 289 ALA A O 1
ATOM 2409 N N . SER A 1 290 ? 1.530 10.600 5.218 1.00 92.88 290 SER A N 1
ATOM 2410 C CA . SER A 1 290 ? 1.766 11.011 6.601 1.00 92.88 290 SER A CA 1
ATOM 2411 C C . SER A 1 290 ? 0.585 10.702 7.526 1.00 92.88 290 SER A C 1
ATOM 2413 O O . SER A 1 290 ? 0.792 10.627 8.735 1.00 92.88 290 SER A O 1
ATOM 2415 N N . ASP A 1 291 ? -0.619 10.449 6.995 1.00 93.12 291 ASP A N 1
ATOM 2416 C CA . ASP A 1 291 ? -1.799 10.094 7.801 1.00 93.12 291 ASP A CA 1
ATOM 2417 C C . ASP A 1 291 ? -1.580 8.791 8.592 1.00 93.12 291 ASP A C 1
ATOM 2419 O O . ASP A 1 291 ? -2.191 8.570 9.637 1.00 93.12 291 ASP A O 1
ATOM 2423 N N . SER A 1 292 ? -0.644 7.946 8.143 1.00 95.62 292 SER A N 1
ATOM 2424 C CA . SER A 1 292 ? -0.192 6.767 8.885 1.00 95.62 292 SER A CA 1
ATOM 2425 C C . SER A 1 292 ? 0.266 7.091 10.314 1.00 95.62 292 SER A C 1
ATOM 2427 O O . SER A 1 292 ? 0.111 6.256 11.203 1.00 95.62 292 SER A O 1
ATOM 2429 N N . LEU A 1 293 ? 0.784 8.300 10.567 1.00 95.31 293 LEU A N 1
ATOM 2430 C CA . LEU A 1 293 ? 1.201 8.742 11.902 1.00 95.31 293 LEU A CA 1
ATOM 2431 C C . LEU A 1 293 ? 0.013 8.983 12.845 1.00 95.31 293 LEU A C 1
ATOM 2433 O O . LEU A 1 293 ? 0.108 8.674 14.036 1.00 95.31 293 LEU A O 1
ATOM 2437 N N . LEU A 1 294 ? -1.101 9.502 12.319 1.00 94.56 294 LEU A N 1
ATOM 2438 C CA . LEU A 1 294 ? -2.345 9.674 13.077 1.00 94.56 294 LEU A CA 1
ATOM 2439 C C . LEU A 1 294 ? -2.898 8.305 13.472 1.00 94.56 294 LEU A C 1
ATOM 2441 O O . LEU A 1 294 ? -3.198 8.056 14.636 1.00 94.56 294 LEU A O 1
ATOM 2445 N N . LEU A 1 295 ? -2.917 7.382 12.511 1.00 94.94 295 LEU A N 1
ATOM 2446 C CA . LEU A 1 295 ? -3.363 6.005 12.709 1.00 94.94 295 LEU A CA 1
ATOM 2447 C C . LEU A 1 295 ? -2.508 5.274 13.740 1.00 94.94 295 LEU A C 1
ATOM 2449 O O . LEU A 1 295 ? -3.038 4.687 14.676 1.00 94.94 295 LEU A O 1
ATOM 2453 N N . TRP A 1 296 ? -1.185 5.354 13.616 1.00 96.25 296 TRP A N 1
ATOM 2454 C CA . TRP A 1 296 ? -0.263 4.785 14.595 1.00 96.25 296 TRP A CA 1
ATOM 2455 C C . TRP A 1 296 ? -0.526 5.298 16.011 1.00 96.25 296 TRP A C 1
ATOM 2457 O O . TRP A 1 296 ? -0.552 4.509 16.953 1.00 96.25 296 TRP A O 1
ATOM 2467 N N . THR A 1 297 ? -0.747 6.606 16.159 1.00 95.50 297 THR A N 1
ATOM 2468 C CA . THR A 1 297 ? -1.053 7.226 17.454 1.00 95.50 297 THR A CA 1
ATOM 2469 C C . THR A 1 297 ? -2.371 6.690 18.015 1.00 95.50 297 THR A C 1
ATOM 2471 O O . THR A 1 297 ? -2.386 6.187 19.137 1.00 95.50 297 THR A O 1
ATOM 2474 N N . PHE A 1 298 ? -3.428 6.679 17.199 1.00 95.12 298 PHE A N 1
ATOM 2475 C CA . PHE A 1 298 ? -4.748 6.152 17.550 1.00 95.12 298 PHE A CA 1
ATOM 2476 C C . PHE A 1 298 ? -4.708 4.677 17.988 1.00 95.12 298 PHE A C 1
ATOM 2478 O O . PHE A 1 298 ? -5.202 4.319 19.058 1.00 95.12 298 PHE A O 1
ATOM 2485 N N . PHE A 1 299 ? -4.075 3.799 17.202 1.00 95.62 299 PHE A N 1
ATOM 2486 C CA . PHE A 1 299 ? -4.001 2.375 17.545 1.00 95.62 299 PHE A CA 1
ATOM 2487 C C . PHE A 1 299 ? -3.149 2.131 18.789 1.00 95.62 299 PHE A C 1
ATOM 2489 O O . PHE A 1 299 ? -3.520 1.303 19.620 1.00 95.62 299 PHE A O 1
ATOM 2496 N N . ARG A 1 300 ? -2.039 2.858 18.967 1.00 96.19 300 ARG A N 1
ATOM 2497 C CA . ARG A 1 300 ? -1.222 2.739 20.184 1.00 96.19 300 ARG A CA 1
ATOM 2498 C C . ARG A 1 300 ? -1.960 3.171 21.433 1.00 96.19 300 ARG A C 1
ATOM 2500 O O . ARG A 1 300 ? -1.795 2.524 22.463 1.00 96.19 300 ARG A O 1
ATOM 2507 N N . GLU A 1 301 ? -2.749 4.234 21.353 1.00 95.75 301 GLU A N 1
ATOM 2508 C CA . GLU A 1 301 ? -3.529 4.724 22.486 1.00 95.75 301 GLU A CA 1
ATOM 2509 C C . GLU A 1 301 ? -4.565 3.691 22.954 1.00 95.75 301 GLU A C 1
ATOM 2511 O O . GLU A 1 301 ? -4.730 3.483 24.156 1.00 95.75 301 GLU A O 1
ATOM 2516 N N . HIS A 1 302 ? -5.220 2.991 22.023 1.00 95.56 302 HIS A N 1
ATOM 2517 C CA . HIS A 1 302 ? -6.304 2.057 22.351 1.00 95.56 302 HIS A CA 1
ATOM 2518 C C . HIS A 1 302 ? -5.884 0.591 22.533 1.00 95.56 302 HIS A C 1
ATOM 2520 O O . HIS A 1 302 ? -6.565 -0.154 23.246 1.00 95.56 302 HIS A O 1
ATOM 2526 N N . LEU A 1 303 ? -4.795 0.153 21.897 1.00 96.31 303 LEU A N 1
ATOM 2527 C CA . LEU A 1 303 ? -4.340 -1.244 21.916 1.00 96.31 303 LEU A CA 1
ATOM 2528 C C . LEU A 1 303 ? -2.994 -1.437 22.625 1.00 96.31 303 LEU A C 1
ATOM 2530 O O . LEU A 1 303 ? -2.680 -2.555 23.033 1.00 96.31 303 LEU A O 1
ATOM 2534 N N . GLY A 1 304 ? -2.213 -0.370 22.807 1.00 95.62 304 GLY A N 1
ATOM 2535 C CA . GLY A 1 304 ? -0.812 -0.455 23.208 1.00 95.62 304 GLY A CA 1
ATOM 2536 C C . GLY A 1 304 ? 0.121 -0.715 22.021 1.00 95.62 304 GLY A C 1
ATOM 2537 O O . GLY A 1 304 ? -0.306 -1.042 20.919 1.00 95.62 304 GLY A O 1
ATOM 2538 N N . GLU A 1 305 ? 1.424 -0.543 22.239 1.00 91.44 305 GLU A N 1
ATOM 2539 C CA . GLU A 1 305 ? 2.435 -0.577 21.171 1.00 91.44 305 GLU A CA 1
ATOM 2540 C C . GLU A 1 305 ? 2.576 -1.932 20.473 1.00 91.44 305 GLU A C 1
ATOM 2542 O O . GLU A 1 305 ? 2.690 -1.976 19.251 1.00 91.44 305 GLU A O 1
ATOM 2547 N N . GLU A 1 306 ? 2.515 -3.024 21.232 1.00 89.56 306 GLU A N 1
ATOM 2548 C CA . GLU A 1 306 ? 2.623 -4.391 20.710 1.00 89.56 306 GLU A CA 1
ATOM 2549 C C . GLU A 1 306 ? 1.448 -4.723 19.774 1.00 89.56 306 GLU A C 1
ATOM 2551 O O . GLU A 1 306 ? 1.630 -5.078 18.605 1.00 89.56 306 GLU A O 1
ATOM 2556 N N . ASN A 1 307 ? 0.230 -4.483 20.258 1.00 96.25 307 ASN A N 1
ATOM 2557 C CA . ASN A 1 307 ? -1.010 -4.849 19.576 1.00 96.25 307 ASN A CA 1
ATOM 2558 C C . ASN A 1 307 ? -1.413 -3.866 18.465 1.00 96.25 307 ASN A C 1
ATOM 2560 O O . ASN A 1 307 ? -2.161 -4.236 17.560 1.00 96.25 307 ASN A O 1
ATOM 2564 N N . ALA A 1 308 ? -0.898 -2.629 18.473 1.00 96.44 308 ALA A N 1
ATOM 2565 C CA . ALA A 1 308 ? -1.181 -1.627 17.438 1.00 96.44 308 ALA A CA 1
ATOM 2566 C C . ALA A 1 308 ? -0.746 -2.065 16.028 1.00 96.44 308 ALA A C 1
ATOM 2568 O O . ALA A 1 308 ? -1.243 -1.541 15.033 1.00 96.44 308 ALA A O 1
ATOM 2569 N N . THR A 1 309 ? 0.174 -3.027 15.927 1.00 97.00 309 THR A N 1
ATOM 2570 C CA . THR A 1 309 ? 0.638 -3.568 14.643 1.00 97.00 309 THR A CA 1
ATOM 2571 C C . THR A 1 309 ? -0.275 -4.653 14.072 1.00 97.00 309 THR A C 1
ATOM 2573 O O . THR A 1 309 ? -0.072 -5.053 12.926 1.00 97.00 309 THR A O 1
ATOM 2576 N N . PHE A 1 310 ? -1.253 -5.155 14.839 1.00 97.44 310 PHE A N 1
ATOM 2577 C CA . PHE A 1 310 ? -2.084 -6.306 14.469 1.00 97.44 310 PHE A CA 1
ATOM 2578 C C . PHE A 1 310 ? -1.244 -7.496 13.970 1.00 97.44 310 PHE A C 1
ATOM 2580 O O . PHE A 1 310 ? -1.493 -8.029 12.885 1.00 97.44 310 PHE A O 1
ATOM 2587 N N . ASN A 1 311 ? -0.208 -7.882 14.723 1.00 96.12 311 ASN A N 1
ATOM 2588 C CA . ASN A 1 311 ? 0.772 -8.898 14.318 1.00 96.12 311 ASN A CA 1
ATOM 2589 C C . ASN A 1 311 ? 1.412 -8.567 12.954 1.00 96.12 311 ASN A C 1
ATOM 2591 O O . ASN A 1 311 ? 1.360 -9.367 12.016 1.00 96.12 311 ASN A O 1
ATOM 2595 N N . HIS A 1 312 ? 1.953 -7.348 12.832 1.00 96.88 312 HIS A N 1
ATOM 2596 C CA . HIS A 1 312 ? 2.555 -6.789 11.609 1.00 96.88 312 HIS A CA 1
ATOM 2597 C C . HIS A 1 312 ? 1.629 -6.738 10.374 1.00 96.88 312 HIS A C 1
ATOM 2599 O O . HIS A 1 312 ? 2.101 -6.637 9.240 1.00 96.88 312 HIS A O 1
ATOM 2605 N N . CYS A 1 313 ? 0.307 -6.789 10.565 1.00 97.00 313 CYS A N 1
ATOM 2606 C CA . CYS A 1 313 ? -0.685 -6.683 9.487 1.00 97.00 313 CYS A CA 1
ATOM 2607 C C . CYS A 1 313 ? -1.357 -5.301 9.405 1.00 97.00 313 CYS A C 1
ATOM 2609 O O . CYS A 1 313 ? -2.017 -5.005 8.409 1.00 97.00 313 CYS A O 1
ATOM 2611 N N . PHE A 1 314 ? -1.144 -4.439 10.400 1.00 97.50 314 PHE A N 1
ATOM 2612 C CA . PHE A 1 314 ? -1.493 -3.018 10.405 1.00 97.50 314 PHE A CA 1
ATOM 2613 C C . PHE A 1 314 ? -2.956 -2.749 10.024 1.00 97.50 314 PHE A C 1
ATOM 2615 O O . PHE A 1 314 ? -3.858 -3.117 10.767 1.00 97.50 314 PHE A O 1
ATOM 2622 N N . ASP A 1 315 ? -3.221 -2.115 8.878 1.00 95.75 315 ASP A N 1
ATOM 2623 C CA . ASP A 1 315 ? -4.571 -1.753 8.438 1.00 95.75 315 ASP A CA 1
ATOM 2624 C C . ASP A 1 315 ? -5.337 -2.883 7.723 1.00 95.75 315 ASP A C 1
ATOM 2626 O O . ASP A 1 315 ? -6.517 -2.711 7.407 1.00 95.75 315 ASP A O 1
ATOM 2630 N N . ILE A 1 316 ? -4.727 -4.052 7.491 1.00 96.94 316 ILE A N 1
ATOM 2631 C CA . ILE A 1 316 ? -5.384 -5.202 6.839 1.00 96.94 316 ILE A CA 1
ATOM 2632 C C . ILE A 1 316 ? -6.692 -5.621 7.541 1.00 96.94 316 ILE A C 1
ATOM 2634 O O . ILE A 1 316 ? -7.691 -5.779 6.833 1.00 96.94 316 ILE A O 1
ATOM 2638 N N . PRO A 1 317 ? -6.768 -5.751 8.882 1.00 97.38 317 PRO A N 1
ATOM 2639 C CA . PRO A 1 317 ? -8.009 -6.136 9.561 1.00 97.38 317 PRO A CA 1
ATOM 2640 C C . PRO A 1 317 ? -9.159 -5.172 9.245 1.00 97.38 317 PRO A C 1
ATOM 2642 O O . PRO A 1 317 ? -10.277 -5.595 8.955 1.00 97.38 317 PRO A O 1
ATOM 2645 N N . LEU A 1 318 ? -8.872 -3.868 9.198 1.00 96.25 318 LEU A N 1
ATOM 2646 C CA . LEU A 1 318 ? -9.848 -2.822 8.879 1.00 96.25 318 LEU A CA 1
ATOM 2647 C C . LEU A 1 318 ? -10.245 -2.845 7.400 1.00 96.25 318 LEU A C 1
ATOM 2649 O O . LEU A 1 318 ? -11.418 -2.679 7.061 1.00 96.25 318 LEU A O 1
ATOM 2653 N N . ARG A 1 319 ? -9.293 -3.096 6.495 1.00 94.50 319 ARG A N 1
ATOM 2654 C CA . ARG A 1 319 ? -9.587 -3.288 5.065 1.00 94.50 319 ARG A CA 1
ATOM 2655 C C . ARG A 1 319 ? -10.534 -4.464 4.850 1.00 94.50 319 ARG A C 1
ATOM 2657 O O . ARG A 1 319 ? -11.473 -4.365 4.065 1.00 94.50 319 ARG A O 1
ATOM 2664 N N . ILE A 1 320 ? -10.326 -5.554 5.582 1.00 95.25 320 ILE A N 1
ATOM 2665 C CA . ILE A 1 320 ? -11.202 -6.722 5.526 1.00 95.25 320 ILE A CA 1
ATOM 2666 C C . ILE A 1 320 ? -12.574 -6.371 6.097 1.00 95.25 320 ILE A C 1
ATOM 2668 O O . ILE A 1 320 ? -13.576 -6.577 5.413 1.00 95.25 320 ILE A O 1
ATOM 2672 N N . LEU A 1 321 ? -12.640 -5.768 7.287 1.00 95.38 321 LEU A N 1
ATOM 2673 C CA . LEU A 1 321 ? -13.896 -5.346 7.919 1.00 95.38 321 LEU A CA 1
ATOM 2674 C C . LEU A 1 321 ? -14.743 -4.430 7.035 1.00 95.38 321 LEU A C 1
ATOM 2676 O O . LEU A 1 321 ? -15.969 -4.495 7.085 1.00 95.38 321 LEU A O 1
ATOM 2680 N N . THR A 1 322 ? -14.111 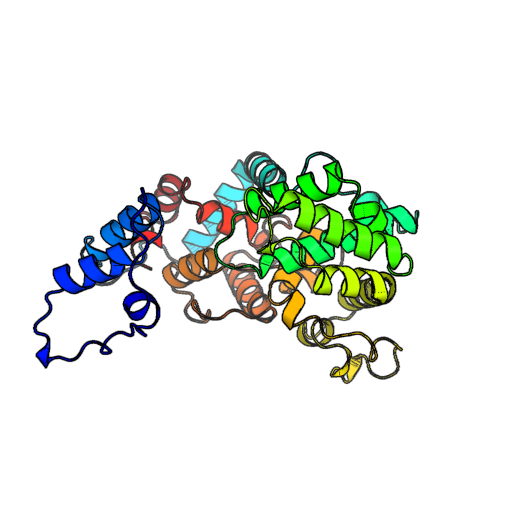-3.606 6.204 1.00 92.75 322 THR A N 1
ATOM 2681 C CA . THR A 1 322 ? -14.788 -2.661 5.302 1.00 92.75 322 THR A CA 1
ATOM 2682 C C . THR A 1 322 ? -15.138 -3.240 3.924 1.00 92.75 322 THR A C 1
ATOM 2684 O O . THR A 1 322 ? -15.660 -2.532 3.055 1.00 92.75 322 THR A O 1
ATOM 2687 N N . SER A 1 323 ? -14.896 -4.535 3.704 1.00 89.00 323 SER A N 1
ATOM 2688 C CA . SER A 1 323 ? -15.336 -5.241 2.498 1.00 89.00 323 SER A CA 1
ATOM 2689 C C . SER A 1 323 ? -16.843 -5.555 2.523 1.00 89.00 323 SER A C 1
ATOM 2691 O O . SER A 1 323 ? -17.467 -5.677 3.585 1.00 89.00 323 SER A O 1
ATOM 2693 N N . ASP A 1 324 ? -17.443 -5.686 1.336 1.00 81.44 324 ASP A N 1
ATOM 2694 C CA . ASP A 1 324 ? -18.902 -5.781 1.153 1.00 81.44 324 ASP A CA 1
ATOM 2695 C C . ASP A 1 324 ? -19.514 -7.011 1.865 1.00 81.44 324 ASP A C 1
ATOM 2697 O O . ASP A 1 324 ? -20.654 -6.972 2.322 1.00 81.44 324 ASP A O 1
ATOM 2701 N N . GLY A 1 325 ? -18.735 -8.083 2.054 1.00 85.25 325 GLY A N 1
ATOM 2702 C CA . GLY A 1 325 ? -19.176 -9.322 2.707 1.00 85.25 325 GLY A CA 1
ATOM 2703 C C . GLY A 1 325 ? -19.089 -9.343 4.238 1.00 85.25 325 GLY A C 1
ATOM 2704 O O . GLY A 1 325 ? -19.441 -10.353 4.843 1.00 85.25 325 GLY A O 1
ATOM 2705 N N . LYS A 1 326 ? -18.613 -8.274 4.891 1.00 92.44 326 LYS A N 1
ATOM 2706 C CA . LYS A 1 326 ? -18.338 -8.271 6.345 1.00 92.44 326 LYS A CA 1
ATOM 2707 C C . LYS A 1 326 ? -19.360 -7.499 7.186 1.00 92.44 326 LYS A C 1
ATOM 2709 O O . LYS A 1 326 ? -19.104 -7.221 8.353 1.00 92.44 326 LYS A O 1
ATOM 2714 N N . ARG A 1 327 ? -20.546 -7.206 6.641 1.00 91.94 327 ARG A N 1
ATOM 2715 C CA . ARG A 1 327 ? -21.629 -6.499 7.355 1.00 91.94 327 ARG A CA 1
ATOM 2716 C C . ARG A 1 327 ? -22.020 -7.156 8.680 1.00 91.94 327 ARG A C 1
ATOM 2718 O O . ARG A 1 327 ? -22.078 -6.476 9.695 1.00 91.94 327 ARG A O 1
ATOM 2725 N N . THR A 1 328 ? -22.243 -8.471 8.690 1.00 93.31 328 THR A N 1
ATOM 2726 C CA . THR A 1 328 ? -22.600 -9.207 9.918 1.00 93.31 328 THR A CA 1
ATOM 2727 C C . THR A 1 328 ? -21.533 -9.057 11.001 1.00 93.31 328 THR A C 1
ATOM 2729 O O . THR A 1 328 ? -21.865 -8.795 12.150 1.00 93.31 328 THR A O 1
ATOM 2732 N N . LEU A 1 329 ? -20.258 -9.149 10.617 1.00 94.38 329 LEU A N 1
ATOM 2733 C CA . LEU A 1 329 ? -19.130 -8.981 11.531 1.00 94.38 329 LEU A CA 1
ATOM 2734 C C . LEU A 1 329 ? -19.043 -7.547 12.071 1.00 94.38 329 LEU A C 1
ATOM 2736 O O . LEU A 1 329 ? -18.791 -7.347 13.254 1.00 94.38 329 LEU A O 1
ATOM 2740 N N . ARG A 1 330 ? -19.294 -6.536 11.229 1.00 94.69 330 ARG A N 1
ATOM 2741 C CA . ARG A 1 330 ? -19.377 -5.148 11.700 1.00 94.69 330 ARG A CA 1
ATOM 2742 C C . ARG A 1 330 ? -20.493 -4.982 12.736 1.00 94.69 330 ARG A C 1
ATOM 2744 O O . ARG A 1 330 ? -20.235 -4.438 13.799 1.00 94.69 330 ARG A O 1
ATOM 2751 N N . ILE A 1 331 ? -21.683 -5.529 12.491 1.00 93.25 331 ILE A N 1
ATOM 2752 C CA . ILE A 1 331 ? -22.788 -5.494 13.466 1.00 93.25 331 ILE A CA 1
ATOM 2753 C C . ILE A 1 331 ? -22.407 -6.199 14.775 1.00 93.25 331 ILE A C 1
ATOM 2755 O O . ILE A 1 331 ? -22.731 -5.708 15.849 1.00 93.25 331 ILE A O 1
ATOM 2759 N N . GLU A 1 332 ? -21.691 -7.319 14.719 1.00 94.50 332 GLU A N 1
ATOM 2760 C CA . GLU A 1 332 ? -21.221 -8.021 15.919 1.00 94.50 332 GLU A CA 1
ATOM 2761 C C . GLU A 1 332 ? -20.232 -7.179 16.747 1.00 94.50 332 GLU A C 1
ATOM 2763 O O . GLU A 1 332 ? -20.336 -7.093 17.975 1.00 94.50 332 GLU A O 1
ATOM 2768 N N . ILE A 1 333 ? -19.292 -6.511 16.076 1.00 95.06 333 ILE A N 1
ATOM 2769 C CA . ILE A 1 333 ? -18.274 -5.676 16.722 1.00 95.06 333 ILE A CA 1
ATOM 2770 C C . ILE A 1 333 ? -18.899 -4.393 17.284 1.00 95.06 333 ILE A C 1
ATOM 2772 O O . ILE A 1 333 ? -18.715 -4.072 18.463 1.00 95.06 333 ILE A O 1
ATOM 2776 N N . PHE A 1 334 ? -19.659 -3.675 16.461 1.00 94.06 334 PHE A N 1
ATOM 2777 C CA . PHE A 1 334 ? -20.127 -2.318 16.741 1.00 94.06 334 PHE A CA 1
ATOM 2778 C C . PHE A 1 334 ? -21.569 -2.248 17.265 1.00 94.06 334 PHE A C 1
ATOM 2780 O O . PHE A 1 334 ? -22.031 -1.173 17.624 1.00 94.06 334 PHE A O 1
ATOM 2787 N N . GLY A 1 335 ? -22.310 -3.360 17.293 1.00 91.00 335 GLY A N 1
ATOM 2788 C CA . GLY A 1 335 ? -23.747 -3.405 17.610 1.00 91.00 335 GLY A CA 1
ATOM 2789 C C . GLY A 1 335 ? -24.663 -2.998 16.445 1.00 91.00 335 GLY A C 1
ATOM 2790 O O . GLY A 1 335 ? -25.828 -3.386 16.406 1.00 91.00 335 GLY A O 1
ATOM 2791 N N . GLN A 1 336 ? -24.126 -2.263 15.471 1.00 89.06 336 GLN A N 1
ATOM 2792 C CA . GLN A 1 336 ? -24.772 -1.824 14.233 1.00 89.06 336 GLN A CA 1
ATOM 2793 C C . GLN A 1 336 ? -23.739 -1.780 13.099 1.00 89.06 336 GLN A C 1
ATOM 2795 O O . GLN A 1 336 ? -22.551 -1.956 13.352 1.00 89.06 336 GLN A O 1
ATOM 2800 N N . ASP A 1 337 ? -24.153 -1.585 11.844 1.00 90.31 337 ASP A N 1
ATOM 2801 C CA . ASP A 1 337 ? -23.180 -1.394 10.761 1.00 90.31 337 ASP A CA 1
ATOM 2802 C C . ASP A 1 337 ? -22.789 0.092 10.676 1.00 90.31 337 ASP A C 1
ATOM 2804 O O . ASP A 1 337 ? -23.593 0.876 10.177 1.00 90.31 337 ASP A O 1
ATOM 2808 N N . PRO A 1 338 ? -21.584 0.504 11.116 1.00 86.94 338 PRO A N 1
ATOM 2809 C CA . PRO A 1 338 ? -21.165 1.903 11.061 1.00 86.94 338 PRO A CA 1
ATOM 2810 C C . PRO A 1 338 ? -21.161 2.456 9.631 1.00 86.94 338 PRO A C 1
ATOM 2812 O O . PRO A 1 338 ? -21.425 3.633 9.424 1.00 86.94 338 PRO A O 1
ATOM 2815 N N . LEU A 1 339 ? -20.916 1.613 8.621 1.00 85.56 339 LEU A N 1
ATOM 2816 C CA . LEU A 1 339 ? -20.841 2.054 7.226 1.00 85.56 339 LEU A CA 1
ATOM 2817 C C . LEU A 1 339 ? -22.207 2.362 6.604 1.00 85.56 339 LEU A C 1
ATOM 2819 O O . LEU A 1 339 ? -22.255 2.934 5.516 1.00 85.56 339 LEU A O 1
ATOM 2823 N N . ASP A 1 340 ? -23.304 2.018 7.282 1.00 81.31 340 ASP A N 1
ATOM 2824 C CA . ASP A 1 340 ? -24.654 2.393 6.858 1.00 81.31 340 ASP A CA 1
ATOM 2825 C C . ASP A 1 340 ? -24.909 3.911 7.025 1.00 81.31 340 ASP A C 1
ATOM 2827 O O . ASP A 1 340 ? -25.898 4.414 6.490 1.00 81.31 340 ASP A O 1
ATOM 2831 N N . TYR A 1 341 ? -24.018 4.631 7.726 1.00 70.62 341 TYR A N 1
ATOM 2832 C CA . TYR A 1 341 ? -24.219 6.015 8.166 1.00 70.62 341 TYR A CA 1
ATOM 2833 C C . TYR A 1 341 ? -23.151 7.019 7.683 1.00 70.62 341 TYR A C 1
ATOM 2835 O O . TYR A 1 341 ? -23.300 8.215 7.938 1.00 70.62 341 TYR A O 1
ATOM 2843 N N . VAL A 1 342 ? -22.093 6.571 6.984 1.00 66.62 342 VAL A N 1
ATOM 2844 C CA . VAL A 1 342 ? -20.951 7.417 6.543 1.00 66.62 342 VAL A CA 1
ATOM 2845 C C . VAL A 1 342 ? -20.685 7.447 5.048 1.00 66.62 342 VAL A C 1
ATOM 2847 O O . VAL A 1 342 ? -20.661 6.410 4.342 1.00 66.62 342 VAL A O 1
#

Organism: Serratia rubidaea (NCBI:txid61652)

Foldseek 3Di:
DQDQADPVLVVDDDDVVSDPPVVPDDLVNVLVSVLNNDRDPVVNVVSCLLSPPPLPDDQDFPDALLLLLVLLLVVCVVCVVVLVVVVCVLQADPPHADLVCCQVVPDVQNNLLNLLVLLLSLLVVVDPPDGSNLLRVLVVVCVVVVVSVVLLALPPVVSLVVVVVVQVVVCPVHNRCVVSPPSVSSSLCNVCVVLLSVLVVVCLVDPPDVVCSQQVLPDPVNPPVVSNVRDGNCNRRWLSVLVSLLVCVLSVSRDRLVSLLQNASQQLLLLLVVVLNVVPVDDSVDDGSNCSNVLLVSLCVSPNSVSCCSSSNHCSSSVSCSDPPNQVVCCVSRVHNSNSND